Protein AF-B8BVF6-F1 (afdb_monomer_lite)

Sequence (259 aa):
SGVIVEGWLYKKSSNRLSLNAWTRRWFILDKNGVYYLKDFMERVKVCDILLCTVREINSKAKGNSNLRWCFEIISPNSKSYMLQACGPNDFKMWVGGIRSCIGKITPRKFGRNGARGGTQTESISFDEGGDAEGNASGHGGARLALFDNDFVCADCGNVDPDWASLNLGVVLCIECSGVHRSLGVHVSKVRSLRLDTISEFEYKLLLELGNDKVNQIWEAGLHHQKGWTKPKGGATRRVKEEWIKSKYLWKGFVEYLPE

Structure (mmCIF, N/CA/C/O backbone):
data_AF-B8BVF6-F1
#
_entry.id   AF-B8BVF6-F1
#
loop_
_atom_site.group_PDB
_atom_site.id
_atom_site.type_symbol
_atom_site.label_atom_id
_atom_site.label_alt_id
_atom_site.label_comp_id
_atom_site.label_asym_id
_atom_site.label_entity_id
_atom_site.label_seq_id
_atom_site.pdbx_PDB_ins_code
_atom_site.Cartn_x
_atom_site.Cartn_y
_atom_site.Cartn_z
_atom_site.occupancy
_atom_site.B_iso_or_equiv
_atom_site.auth_seq_id
_atom_site.auth_comp_id
_atom_site.auth_asym_id
_atom_site.auth_atom_id
_atom_site.pdbx_PDB_model_num
ATOM 1 N N . SER A 1 1 ? 15.874 -11.628 -5.427 1.00 46.41 1 SER A N 1
ATOM 2 C CA . SER A 1 1 ? 16.413 -10.262 -5.280 1.00 46.41 1 SER A CA 1
ATOM 3 C C . SER A 1 1 ? 17.293 -9.918 -6.466 1.00 46.41 1 SER A C 1
ATOM 5 O O . SER A 1 1 ? 18.028 -10.790 -6.913 1.00 46.41 1 SER A O 1
ATOM 7 N N . GLY A 1 2 ? 17.181 -8.705 -7.013 1.00 70.12 2 GLY A N 1
ATOM 8 C CA . GLY A 1 2 ? 18.066 -8.223 -8.081 1.00 70.12 2 GLY A CA 1
ATOM 9 C C . GLY A 1 2 ? 17.434 -7.139 -8.954 1.00 70.12 2 GLY A C 1
ATOM 10 O O . GLY A 1 2 ? 17.321 -7.335 -10.162 1.00 70.12 2 GLY A O 1
ATOM 11 N N . VAL A 1 3 ? 16.969 -6.043 -8.345 1.00 83.75 3 VAL A N 1
ATOM 12 C CA . VAL A 1 3 ? 16.596 -4.827 -9.089 1.00 83.75 3 VAL A CA 1
ATOM 13 C C . VAL A 1 3 ? 17.882 -4.206 -9.632 1.00 83.75 3 VAL A C 1
ATOM 15 O O . VAL A 1 3 ? 18.862 -4.085 -8.903 1.00 83.75 3 VAL A O 1
ATOM 18 N N . ILE A 1 4 ? 17.893 -3.876 -10.921 1.00 87.44 4 ILE A N 1
ATOM 19 C CA . ILE A 1 4 ? 19.066 -3.344 -11.632 1.00 87.44 4 ILE A CA 1
ATOM 20 C C . ILE A 1 4 ? 18.970 -1.824 -11.721 1.00 87.44 4 ILE A C 1
ATOM 22 O O . ILE A 1 4 ? 19.951 -1.127 -11.487 1.00 87.44 4 ILE A O 1
ATOM 26 N N . VAL A 1 5 ? 17.784 -1.315 -12.058 1.00 90.88 5 VAL A N 1
ATOM 27 C CA . VAL A 1 5 ? 17.464 0.115 -12.049 1.00 90.88 5 VAL A CA 1
ATOM 28 C C . VAL A 1 5 ? 16.028 0.271 -11.576 1.00 90.88 5 VAL A C 1
ATOM 30 O O . VAL A 1 5 ? 15.145 -0.463 -12.016 1.00 90.88 5 VAL A O 1
ATOM 33 N N . GLU A 1 6 ? 15.772 1.251 -10.724 1.00 93.12 6 GLU A N 1
ATOM 34 C CA . GLU A 1 6 ? 14.419 1.695 -10.418 1.00 93.12 6 GLU A CA 1
ATOM 35 C C . GLU A 1 6 ? 14.369 3.209 -10.266 1.00 93.12 6 GLU A C 1
ATOM 37 O O . GLU A 1 6 ? 15.389 3.865 -10.054 1.00 93.12 6 GLU A O 1
ATOM 42 N N . GLY A 1 7 ? 13.183 3.778 -10.446 1.00 90.25 7 GLY A N 1
ATOM 43 C CA . GLY A 1 7 ? 13.008 5.216 -10.350 1.00 90.25 7 GLY A CA 1
ATOM 44 C C . GLY A 1 7 ? 11.822 5.746 -11.133 1.00 90.25 7 GLY A C 1
ATOM 45 O O . GLY A 1 7 ? 11.093 5.027 -11.820 1.00 90.25 7 GLY A O 1
ATOM 46 N N . TRP A 1 8 ? 11.635 7.056 -11.033 1.00 91.94 8 TRP A N 1
ATOM 47 C CA . TRP A 1 8 ? 10.561 7.765 -11.712 1.00 91.94 8 TRP A CA 1
ATOM 48 C C . TRP A 1 8 ? 10.874 8.001 -13.189 1.00 91.94 8 TRP A C 1
ATOM 50 O O . TRP A 1 8 ? 11.896 8.594 -13.521 1.00 91.94 8 TRP A O 1
ATOM 60 N N . LEU A 1 9 ? 9.936 7.635 -14.064 1.00 94.00 9 LEU A N 1
ATOM 61 C CA . LEU A 1 9 ? 9.934 8.030 -15.473 1.00 94.00 9 LEU A CA 1
ATOM 62 C C . LEU A 1 9 ? 8.563 8.575 -15.874 1.00 94.00 9 LEU A C 1
ATOM 64 O O . LEU A 1 9 ? 7.523 8.185 -15.331 1.00 94.00 9 LEU A O 1
ATOM 68 N N . TYR A 1 10 ? 8.550 9.451 -16.871 1.00 92.00 10 TYR A N 1
ATOM 69 C CA . TYR A 1 10 ? 7.326 9.871 -17.540 1.00 92.00 10 TYR A CA 1
ATOM 70 C C . TYR A 1 10 ? 7.071 8.968 -18.736 1.00 92.00 10 TYR A C 1
ATOM 72 O O . TYR A 1 10 ? 7.930 8.784 -19.590 1.00 92.00 10 TYR A O 1
ATOM 80 N N . LYS A 1 11 ? 5.865 8.417 -18.812 1.00 91.50 11 LYS A N 1
ATOM 81 C CA . LYS A 1 11 ? 5.413 7.567 -19.909 1.00 91.50 11 LYS A CA 1
ATOM 82 C C . LYS A 1 11 ? 4.425 8.335 -20.772 1.00 91.50 11 LYS A C 1
ATOM 84 O O . LYS A 1 11 ? 3.407 8.801 -20.258 1.00 91.50 11 LYS A O 1
ATOM 89 N N . LYS A 1 12 ? 4.668 8.394 -22.079 1.00 88.81 12 LYS A N 1
ATOM 90 C CA . LYS A 1 12 ? 3.718 8.972 -23.033 1.00 88.81 12 LYS A CA 1
ATOM 91 C C . LYS A 1 12 ? 2.463 8.098 -23.145 1.00 88.81 12 LYS A C 1
ATOM 93 O O . LYS A 1 12 ? 2.512 6.866 -23.019 1.00 88.81 12 LYS A O 1
ATOM 98 N N . SER A 1 13 ? 1.307 8.720 -23.323 1.00 81.94 13 SER A N 1
ATOM 99 C CA . SER A 1 13 ? 0.060 8.004 -23.572 1.00 81.94 13 SER A CA 1
ATOM 100 C C . SER A 1 13 ? 0.096 7.324 -24.941 1.00 81.94 13 SER A C 1
ATOM 102 O O . SER A 1 13 ? 0.541 7.904 -25.927 1.00 81.94 13 SER A O 1
ATOM 104 N N . SER A 1 14 ? -0.403 6.090 -24.997 1.00 70.56 14 SER A N 1
ATOM 105 C CA . SER A 1 14 ? -0.662 5.373 -26.250 1.00 70.56 14 SER A CA 1
ATOM 106 C C . SER A 1 14 ? -2.128 5.496 -26.690 1.00 70.56 14 SER A C 1
ATOM 108 O O . SER A 1 14 ? -2.518 4.895 -27.686 1.00 70.56 14 SER A O 1
ATOM 110 N N . ASN A 1 15 ? -2.962 6.214 -25.927 1.00 70.31 15 ASN A N 1
ATOM 111 C CA . ASN A 1 15 ? -4.364 6.442 -26.262 1.00 70.31 15 ASN A CA 1
ATOM 112 C C . ASN A 1 15 ? -4.452 7.523 -27.349 1.00 70.31 15 ASN A C 1
ATOM 114 O O . ASN A 1 15 ? -3.897 8.609 -27.180 1.00 70.31 15 ASN A O 1
ATOM 118 N N . ARG A 1 16 ? -5.177 7.234 -28.438 1.00 64.94 16 ARG A N 1
ATOM 119 C CA . ARG A 1 16 ? -5.373 8.157 -29.567 1.00 64.94 16 ARG A CA 1
ATOM 120 C C . ARG A 1 16 ? -5.980 9.498 -29.144 1.00 64.94 16 ARG A C 1
ATOM 122 O O . ARG A 1 16 ? -5.646 10.514 -29.738 1.00 64.94 16 ARG A O 1
ATOM 129 N N . LEU A 1 17 ? -6.799 9.508 -28.092 1.00 64.56 17 LEU A N 1
ATOM 130 C CA . LEU A 1 17 ? -7.448 10.713 -27.563 1.00 64.56 17 LEU A CA 1
ATOM 131 C C . LEU A 1 17 ? -6.531 11.566 -26.670 1.00 64.56 17 LEU A C 1
ATOM 133 O O . LEU A 1 17 ? -6.875 12.694 -26.341 1.00 64.56 17 LEU A O 1
ATOM 137 N N . SER A 1 18 ? -5.365 11.052 -26.261 1.00 69.12 18 SER A N 1
ATOM 138 C CA . SER A 1 18 ? -4.439 11.760 -25.368 1.00 69.12 18 SER A CA 1
ATOM 139 C C . SER A 1 18 ? -2.974 11.581 -25.754 1.00 69.12 18 SER A C 1
ATOM 141 O O . SER A 1 18 ? -2.107 11.573 -24.886 1.00 69.12 18 SER A O 1
ATOM 143 N N . LEU A 1 19 ? -2.670 11.469 -27.052 1.00 65.69 19 LEU A N 1
ATOM 144 C CA . LEU A 1 19 ? -1.333 11.132 -27.569 1.00 65.69 19 LEU A CA 1
ATOM 145 C C . LEU A 1 19 ? -0.200 12.023 -27.043 1.00 65.69 19 LEU A C 1
ATOM 147 O O . LEU A 1 19 ? 0.939 11.574 -27.000 1.00 65.69 19 LEU A O 1
ATOM 151 N N . ASN A 1 20 ? -0.483 13.257 -26.624 1.00 69.12 20 ASN A N 1
ATOM 152 C CA . ASN A 1 20 ? 0.522 14.180 -26.086 1.00 69.12 20 ASN A CA 1
ATOM 153 C C . ASN A 1 20 ? 0.617 14.189 -24.553 1.00 69.12 20 ASN A C 1
ATOM 155 O O . ASN A 1 20 ? 1.490 14.861 -24.009 1.00 69.12 20 ASN A O 1
ATOM 159 N N . ALA A 1 21 ? -0.237 13.439 -23.854 1.00 78.56 21 ALA A N 1
ATOM 160 C CA . ALA A 1 21 ? -0.226 13.364 -22.401 1.00 78.56 21 ALA A CA 1
ATOM 161 C C . ALA A 1 21 ? 0.927 12.486 -21.898 1.00 78.56 21 ALA A C 1
ATOM 163 O O . ALA A 1 21 ? 1.166 11.383 -22.404 1.00 78.56 21 ALA A O 1
ATOM 164 N N . TRP A 1 22 ? 1.606 12.965 -20.859 1.00 85.56 22 TRP A N 1
ATOM 165 C CA . TRP A 1 22 ? 2.665 12.251 -20.156 1.00 85.56 22 TRP A CA 1
ATOM 166 C C . TRP A 1 22 ? 2.217 11.941 -18.734 1.00 85.56 22 TRP A C 1
ATOM 168 O O . TRP A 1 22 ? 1.686 12.798 -18.036 1.00 85.56 22 TRP A O 1
ATOM 178 N N . THR A 1 23 ? 2.449 10.710 -18.291 1.00 87.94 23 THR A N 1
ATOM 179 C CA . THR A 1 23 ? 2.100 10.262 -16.939 1.00 87.94 23 THR A CA 1
ATOM 180 C C . THR A 1 23 ? 3.345 9.790 -16.212 1.00 87.94 23 THR A C 1
ATOM 182 O O . THR A 1 23 ? 4.033 8.896 -16.709 1.00 87.94 23 THR A O 1
ATOM 185 N N . ARG A 1 24 ? 3.617 10.346 -15.029 1.00 90.94 24 ARG A N 1
ATOM 186 C CA . ARG A 1 24 ? 4.716 9.901 -14.166 1.00 90.94 24 ARG A CA 1
ATOM 187 C C . ARG A 1 24 ? 4.373 8.549 -13.536 1.00 90.94 24 ARG A C 1
ATOM 189 O O . ARG A 1 24 ? 3.256 8.369 -13.044 1.00 90.94 24 ARG A O 1
ATOM 196 N N . ARG A 1 25 ? 5.299 7.592 -13.585 1.00 91.94 25 ARG A N 1
ATOM 197 C CA . ARG A 1 25 ? 5.162 6.243 -13.009 1.00 91.94 25 ARG A CA 1
ATOM 198 C C . ARG A 1 25 ? 6.508 5.772 -12.451 1.00 91.94 25 ARG A C 1
ATOM 200 O O . ARG A 1 25 ? 7.553 6.190 -12.947 1.00 91.94 25 ARG A O 1
ATOM 207 N N . TRP A 1 26 ? 6.476 4.927 -11.421 1.00 91.44 26 TRP A N 1
ATOM 208 C CA . TRP A 1 26 ? 7.679 4.267 -10.908 1.00 91.44 26 TRP A CA 1
ATOM 209 C C . TRP A 1 26 ? 7.977 3.056 -11.783 1.00 91.44 26 TRP A C 1
ATOM 211 O O . TRP A 1 26 ? 7.109 2.194 -11.950 1.00 91.44 26 TRP A O 1
ATOM 221 N N . PHE A 1 27 ? 9.166 3.019 -12.369 1.00 95.19 27 PHE A N 1
ATOM 222 C CA . PHE A 1 27 ? 9.629 1.925 -13.207 1.00 95.19 27 PHE A CA 1
ATOM 223 C C . PHE A 1 27 ? 10.661 1.088 -12.466 1.00 95.19 27 PHE A C 1
ATOM 225 O O . PHE A 1 27 ? 11.414 1.595 -11.638 1.00 95.19 27 PHE A O 1
ATOM 232 N N . ILE A 1 28 ? 10.700 -0.196 -12.809 1.00 94.44 28 ILE A N 1
ATOM 233 C CA . ILE A 1 28 ? 11.626 -1.182 -12.259 1.00 94.44 28 ILE A CA 1
ATOM 234 C C . ILE A 1 28 ? 12.169 -2.006 -13.428 1.00 94.44 28 ILE A C 1
ATOM 236 O O . ILE A 1 28 ? 11.396 -2.574 -14.204 1.00 94.44 28 ILE A O 1
ATOM 240 N N . LEU A 1 29 ? 13.490 -2.078 -13.539 1.00 92.94 29 LEU A N 1
ATOM 241 C CA . LEU A 1 29 ? 14.231 -3.008 -14.380 1.00 92.94 29 LEU A CA 1
ATOM 242 C C . LEU A 1 29 ? 14.844 -4.084 -13.485 1.00 92.94 29 LEU A C 1
ATOM 244 O O . LEU A 1 29 ? 15.596 -3.781 -12.559 1.00 92.94 29 LEU A O 1
ATOM 248 N N . ASP A 1 30 ? 14.571 -5.342 -13.803 1.00 89.44 30 ASP A N 1
ATOM 249 C CA . ASP A 1 30 ? 15.255 -6.494 -13.223 1.00 89.44 30 ASP A CA 1
ATOM 250 C C . ASP A 1 30 ? 15.739 -7.450 -14.324 1.00 89.44 30 ASP A C 1
ATOM 252 O O . ASP A 1 30 ? 15.608 -7.181 -15.520 1.00 89.44 30 ASP A O 1
ATOM 256 N N . LYS A 1 31 ? 16.304 -8.590 -13.917 1.00 83.38 31 LYS A N 1
ATOM 257 C CA . LYS A 1 31 ? 16.799 -9.628 -14.835 1.00 83.38 31 LYS A CA 1
ATOM 258 C C . LYS A 1 31 ? 15.724 -10.278 -15.720 1.00 83.38 31 LYS A C 1
ATOM 260 O O . LYS A 1 31 ? 16.079 -10.993 -16.648 1.00 83.38 31 LYS A O 1
ATOM 265 N N . ASN A 1 32 ? 14.440 -10.081 -15.420 1.00 86.00 32 ASN A N 1
ATOM 266 C CA . ASN A 1 32 ? 13.327 -10.679 -16.153 1.00 86.00 32 ASN A CA 1
ATOM 267 C C . ASN A 1 32 ? 12.692 -9.671 -17.124 1.00 86.00 32 ASN A C 1
ATOM 269 O O . ASN A 1 32 ? 12.208 -10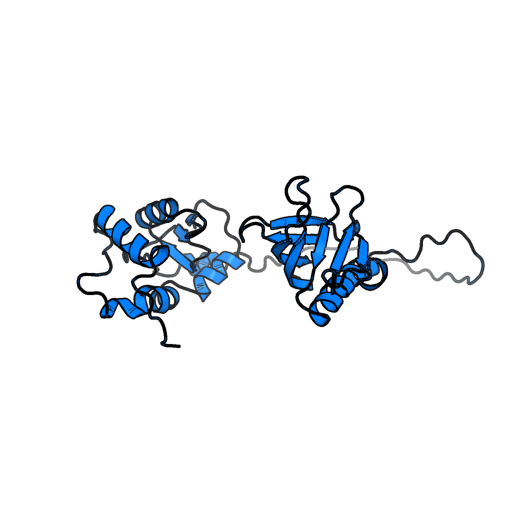.053 -18.187 1.00 86.00 32 ASN A O 1
ATOM 273 N N . GLY A 1 33 ? 12.667 -8.379 -16.791 1.00 90.75 33 GLY A N 1
ATOM 274 C CA . GLY A 1 33 ? 11.968 -7.402 -17.619 1.00 90.75 33 GLY A CA 1
ATOM 275 C C . GLY A 1 33 ? 11.983 -5.971 -17.111 1.00 90.75 33 GLY A C 1
ATOM 276 O O . GLY A 1 33 ? 12.533 -5.647 -16.058 1.00 90.75 33 GLY A O 1
ATOM 277 N N . VAL A 1 34 ? 11.304 -5.119 -17.877 1.00 93.00 34 VAL A N 1
ATOM 278 C CA . VAL A 1 34 ? 10.961 -3.754 -17.473 1.00 93.00 34 VAL A CA 1
ATOM 279 C C . VAL A 1 34 ? 9.492 -3.721 -17.081 1.00 93.00 34 VAL A C 1
ATOM 281 O O . VAL A 1 34 ? 8.638 -4.321 -17.737 1.00 93.00 34 VAL A O 1
ATOM 284 N N . TYR A 1 35 ? 9.192 -3.003 -16.008 1.00 93.88 35 TYR A N 1
ATOM 285 C CA . TYR A 1 35 ? 7.857 -2.906 -15.442 1.00 93.88 35 TYR A CA 1
ATOM 286 C C . TYR A 1 35 ? 7.596 -1.481 -14.968 1.00 93.88 35 TYR A C 1
ATOM 288 O O . TYR A 1 35 ? 8.536 -0.775 -14.608 1.00 93.88 35 TYR A O 1
ATOM 296 N N . TYR A 1 36 ? 6.329 -1.077 -14.914 1.00 93.25 36 TYR A N 1
ATOM 297 C CA . TYR A 1 36 ? 5.923 0.122 -14.184 1.00 93.25 36 TYR A CA 1
ATOM 298 C C . TYR A 1 36 ? 4.779 -0.173 -13.225 1.00 93.25 36 TYR A C 1
ATOM 300 O O . TYR A 1 36 ? 3.991 -1.093 -13.434 1.00 93.25 36 TYR A O 1
ATOM 308 N N . LEU A 1 37 ? 4.670 0.643 -12.185 1.00 86.44 37 LEU A N 1
ATOM 309 C CA . LEU A 1 37 ? 3.587 0.559 -11.217 1.00 86.44 37 LEU A CA 1
ATOM 310 C C . LEU A 1 37 ? 2.456 1.493 -11.639 1.00 86.44 37 LEU A C 1
ATOM 312 O O . LEU A 1 37 ? 2.618 2.707 -11.546 1.00 86.44 37 LEU A O 1
ATOM 316 N N . LYS A 1 38 ? 1.329 0.962 -12.136 1.00 76.06 38 LYS A N 1
ATOM 317 C CA . LYS A 1 38 ? 0.224 1.795 -12.656 1.00 76.06 38 LYS A CA 1
ATOM 318 C C . LYS A 1 38 ? -0.412 2.651 -11.561 1.00 76.06 38 LYS A C 1
ATOM 320 O O . LYS A 1 38 ? -0.667 3.818 -11.846 1.00 76.06 38 LYS A O 1
ATOM 325 N N . ASP A 1 39 ? -0.519 2.084 -10.357 1.00 66.81 39 ASP A N 1
ATOM 326 C CA . ASP A 1 39 ? -1.076 2.678 -9.132 1.00 66.81 39 ASP A CA 1
ATOM 327 C C . ASP A 1 39 ? -0.391 2.085 -7.870 1.00 66.81 39 ASP A C 1
ATOM 329 O O . ASP A 1 39 ? -1.049 1.706 -6.908 1.00 66.81 39 ASP A O 1
ATOM 333 N N . PHE A 1 40 ? 0.939 1.884 -7.901 1.00 57.00 40 PHE A N 1
ATOM 334 C CA . PHE A 1 40 ? 1.756 1.248 -6.829 1.00 57.00 40 PHE A CA 1
ATOM 335 C C . PHE A 1 40 ? 1.363 -0.185 -6.405 1.00 57.00 40 PHE A C 1
ATOM 337 O O . PHE A 1 40 ? 1.954 -0.757 -5.487 1.00 57.00 40 PHE A O 1
ATOM 344 N N . MET A 1 41 ? 0.370 -0.784 -7.063 1.00 50.22 41 MET A N 1
ATOM 345 C CA . MET A 1 41 ? -0.133 -2.133 -6.768 1.00 50.22 41 MET A CA 1
ATOM 346 C C . MET A 1 41 ? -0.066 -3.061 -7.969 1.00 50.22 41 MET A C 1
ATOM 348 O O . MET A 1 41 ? 0.243 -4.238 -7.825 1.00 50.22 41 MET A O 1
ATOM 352 N N . GLU A 1 42 ? -0.328 -2.523 -9.157 1.00 74.94 42 GLU A N 1
ATOM 353 C CA . GLU A 1 42 ? -0.262 -3.280 -10.396 1.00 74.94 42 GLU A CA 1
ATOM 354 C C . GLU A 1 42 ? 1.111 -3.080 -11.033 1.00 74.94 42 GLU A C 1
ATOM 356 O O . GLU A 1 42 ? 1.417 -2.008 -11.570 1.00 74.94 42 GLU A O 1
ATOM 361 N N . ARG A 1 43 ? 1.943 -4.124 -10.956 1.00 84.62 43 ARG A N 1
ATOM 362 C CA . ARG A 1 43 ? 3.189 -4.206 -11.715 1.00 84.62 43 ARG A CA 1
ATOM 363 C C . ARG A 1 43 ? 2.846 -4.574 -13.154 1.00 84.62 43 ARG A C 1
ATOM 365 O O . ARG A 1 43 ? 2.700 -5.743 -13.495 1.00 84.62 43 ARG A O 1
ATOM 372 N N . VAL A 1 44 ? 2.731 -3.563 -14.005 1.00 89.50 44 VAL A N 1
ATOM 373 C CA . VAL A 1 44 ? 2.471 -3.755 -15.429 1.00 89.50 44 VAL A CA 1
ATOM 374 C C . VAL A 1 44 ? 3.786 -4.067 -16.123 1.00 89.50 44 VAL A C 1
ATOM 376 O O . VAL A 1 44 ? 4.712 -3.250 -16.122 1.00 89.50 44 VAL A O 1
ATOM 379 N N . LYS A 1 45 ? 3.870 -5.251 -16.731 1.00 90.12 45 LYS A N 1
ATOM 380 C CA . LYS A 1 45 ? 5.015 -5.638 -17.553 1.00 90.12 45 LYS A CA 1
ATOM 381 C C . LYS A 1 45 ? 5.042 -4.795 -18.826 1.00 90.12 45 LYS A C 1
ATOM 383 O O . LYS A 1 45 ? 4.078 -4.753 -19.588 1.00 90.12 45 LYS A O 1
ATOM 388 N N . VAL A 1 46 ? 6.155 -4.104 -19.031 1.00 90.31 46 VAL A N 1
ATOM 389 C CA . VAL A 1 46 ? 6.441 -3.339 -20.248 1.00 90.31 46 VAL A CA 1
ATOM 390 C C . VAL A 1 46 ? 6.966 -4.291 -21.310 1.00 90.31 46 VAL A C 1
ATOM 392 O O . VAL A 1 46 ? 6.452 -4.308 -22.425 1.00 90.31 46 VAL A O 1
ATOM 395 N N . CYS A 1 47 ? 7.969 -5.094 -20.948 1.00 89.75 47 CYS A N 1
ATOM 396 C CA . CYS A 1 47 ? 8.591 -6.068 -21.834 1.00 89.75 47 CYS A CA 1
ATOM 397 C C . CYS A 1 47 ? 9.424 -7.095 -21.058 1.00 89.75 47 CYS A C 1
ATOM 399 O O . CYS A 1 47 ? 9.881 -6.834 -19.942 1.00 89.75 47 CYS A O 1
ATOM 401 N N . ASP A 1 48 ? 9.664 -8.243 -21.689 1.00 87.75 48 ASP A N 1
ATOM 402 C CA . ASP A 1 48 ? 10.750 -9.152 -21.325 1.00 87.75 48 ASP A CA 1
ATOM 403 C C . ASP A 1 48 ? 12.096 -8.538 -21.695 1.00 87.75 48 ASP A C 1
ATOM 405 O O . ASP A 1 48 ? 12.269 -8.042 -22.812 1.00 87.75 48 ASP A O 1
ATOM 409 N N . ILE A 1 49 ? 13.060 -8.581 -20.773 1.00 87.19 49 ILE A N 1
ATOM 410 C CA . ILE A 1 49 ? 14.352 -7.913 -20.981 1.00 87.19 49 ILE A CA 1
ATOM 411 C C . ILE A 1 49 ? 15.128 -8.527 -22.153 1.00 87.19 49 ILE A C 1
ATOM 413 O O . ILE A 1 49 ? 15.824 -7.815 -22.867 1.00 87.19 49 ILE A O 1
ATOM 417 N N . LEU A 1 50 ? 14.934 -9.828 -22.394 1.00 80.94 50 LEU A N 1
ATOM 418 C CA . LEU A 1 50 ? 15.588 -10.601 -23.456 1.00 80.94 50 LEU A CA 1
ATOM 419 C C . LEU A 1 50 ? 15.073 -10.285 -24.858 1.00 80.94 50 LEU A C 1
ATOM 421 O O . LEU A 1 50 ? 15.763 -10.534 -25.841 1.00 80.94 50 LEU A O 1
ATOM 425 N N . LEU A 1 51 ? 13.842 -9.786 -24.949 1.00 79.62 51 LEU A N 1
ATOM 426 C CA . LEU A 1 51 ? 13.152 -9.573 -26.218 1.00 79.62 51 LEU A CA 1
ATOM 427 C C . LEU A 1 51 ? 13.072 -8.091 -26.577 1.00 79.62 51 LEU A C 1
ATOM 429 O O . LEU A 1 51 ? 12.701 -7.752 -27.695 1.00 79.62 51 LEU A O 1
ATOM 433 N N . CYS A 1 52 ? 13.395 -7.198 -25.642 1.00 83.62 52 CYS A N 1
ATOM 434 C CA . CYS A 1 52 ? 13.274 -5.768 -25.861 1.00 83.62 52 CYS A CA 1
ATOM 435 C C . CYS A 1 52 ? 14.543 -5.143 -26.450 1.00 83.62 52 CYS A C 1
ATOM 437 O O . CYS A 1 52 ? 15.655 -5.635 -26.283 1.00 83.62 52 CYS A O 1
ATOM 439 N N . THR A 1 53 ? 14.371 -4.004 -27.110 1.00 87.75 53 THR A N 1
ATOM 440 C CA . THR A 1 53 ? 15.446 -3.095 -27.510 1.00 87.75 53 THR A CA 1
ATOM 441 C C . THR A 1 53 ? 15.139 -1.694 -26.995 1.00 87.75 53 THR A C 1
ATOM 443 O O . THR A 1 53 ? 13.979 -1.341 -26.768 1.00 87.75 53 THR A O 1
ATOM 446 N N . VAL A 1 54 ? 16.182 -0.884 -26.798 1.00 92.44 54 VAL A N 1
ATOM 447 C CA . VAL A 1 54 ? 16.044 0.511 -26.367 1.00 92.44 54 VAL A CA 1
ATOM 448 C C . VAL A 1 54 ? 16.645 1.461 -27.397 1.00 92.44 54 VAL A C 1
ATOM 450 O O . VAL A 1 54 ? 17.821 1.362 -27.760 1.00 92.44 54 VAL A O 1
ATOM 453 N N . ARG A 1 55 ? 15.822 2.399 -27.866 1.00 91.06 55 ARG A N 1
ATOM 454 C CA . ARG A 1 55 ? 16.178 3.417 -28.855 1.00 91.06 55 ARG A CA 1
ATOM 455 C C . ARG A 1 55 ? 16.180 4.795 -28.211 1.00 91.06 55 ARG A C 1
ATOM 457 O O . ARG A 1 55 ? 15.178 5.226 -27.653 1.00 91.06 55 ARG A O 1
ATOM 464 N N . GLU A 1 56 ? 17.289 5.510 -28.323 1.00 91.88 56 GLU A N 1
ATOM 465 C CA . GLU A 1 56 ? 17.369 6.900 -27.873 1.00 91.88 56 GLU A CA 1
ATOM 466 C C . GLU A 1 56 ? 16.652 7.825 -28.859 1.00 91.88 56 GLU A C 1
ATOM 468 O O . GLU A 1 56 ? 16.743 7.644 -30.076 1.00 91.88 56 GLU A O 1
ATOM 473 N N . ILE A 1 57 ? 15.942 8.829 -28.344 1.00 86.44 57 ILE A N 1
ATOM 474 C CA . ILE A 1 57 ? 15.287 9.840 -29.169 1.00 86.44 57 ILE A CA 1
ATOM 475 C C . ILE A 1 57 ? 16.158 11.093 -29.177 1.00 86.44 57 ILE A C 1
ATOM 477 O O . ILE A 1 57 ? 16.282 11.794 -28.174 1.00 86.44 57 ILE A O 1
ATOM 481 N N . ASN A 1 58 ? 16.745 11.400 -30.333 1.00 74.62 58 ASN A N 1
ATOM 482 C CA . ASN A 1 58 ? 17.512 12.626 -30.505 1.00 74.62 58 ASN A CA 1
ATOM 483 C C . ASN A 1 58 ? 16.560 13.830 -30.611 1.00 74.62 58 ASN A C 1
ATOM 485 O O . ASN A 1 58 ? 15.852 13.993 -31.608 1.00 74.62 58 ASN A O 1
ATOM 489 N N . SER A 1 59 ? 16.557 14.686 -29.586 1.00 65.00 59 SER A N 1
ATOM 490 C CA . SER A 1 59 ? 15.734 15.901 -29.525 1.00 65.00 59 SER A CA 1
ATOM 491 C C . SER A 1 59 ? 16.041 16.896 -30.652 1.00 65.00 59 SER A C 1
ATOM 493 O O . SER A 1 59 ? 15.139 17.610 -31.091 1.00 65.00 59 SER A O 1
ATOM 495 N N . LYS A 1 60 ? 17.273 16.898 -31.188 1.00 58.19 60 LYS A N 1
ATOM 496 C CA . LYS A 1 60 ? 17.679 17.755 -32.316 1.00 58.19 60 LYS A CA 1
ATOM 497 C C . LYS A 1 60 ? 17.096 17.287 -33.653 1.00 58.19 60 LYS A C 1
ATOM 499 O O . LYS A 1 60 ? 16.769 18.117 -34.488 1.00 58.19 60 LYS A O 1
ATOM 504 N N . ALA A 1 61 ? 16.896 15.981 -33.836 1.00 55.44 61 ALA A N 1
ATOM 505 C CA . ALA A 1 61 ? 16.390 15.408 -35.089 1.00 55.44 61 ALA A CA 1
ATOM 506 C C . ALA A 1 61 ? 14.883 15.647 -35.322 1.00 55.44 61 ALA A C 1
ATOM 508 O O . ALA A 1 61 ? 14.394 15.436 -36.427 1.00 55.44 61 ALA A O 1
ATOM 509 N N . LYS A 1 62 ? 14.137 16.068 -34.289 1.00 56.09 62 LYS A N 1
ATOM 510 C CA . LYS A 1 62 ? 12.684 16.329 -34.354 1.00 56.09 62 LYS A CA 1
ATOM 511 C C . LYS A 1 62 ? 12.295 17.793 -34.111 1.00 56.09 62 LYS A C 1
ATOM 513 O O . LYS A 1 62 ? 11.109 18.071 -33.972 1.00 56.09 62 LYS A O 1
ATOM 518 N N . GLY A 1 63 ? 13.266 18.705 -34.000 1.00 56.38 63 GLY A N 1
ATOM 519 C CA . GLY A 1 63 ? 13.013 20.136 -33.776 1.00 56.38 63 GLY A CA 1
ATOM 520 C C . GLY A 1 63 ? 12.226 20.466 -32.498 1.00 56.38 63 GLY A C 1
ATOM 521 O O . GLY A 1 63 ? 11.644 21.540 -32.408 1.00 56.38 63 GLY A O 1
ATOM 522 N N . ASN A 1 64 ? 12.165 19.554 -31.516 1.00 61.66 64 ASN A N 1
ATOM 523 C CA . ASN A 1 64 ? 11.291 19.682 -30.348 1.00 61.66 64 ASN A CA 1
ATOM 524 C C . ASN A 1 64 ? 12.087 19.554 -29.038 1.00 61.66 64 ASN A C 1
ATOM 526 O O . ASN A 1 64 ? 12.469 18.456 -28.619 1.00 61.66 64 ASN A O 1
ATOM 530 N N . SER A 1 65 ? 12.303 20.691 -28.371 1.00 60.66 65 SER A N 1
ATOM 531 C CA . SER A 1 65 ? 13.029 20.811 -27.096 1.00 60.66 65 SER A CA 1
ATOM 532 C C . SER A 1 65 ? 12.348 20.096 -25.921 1.00 60.66 65 SER A C 1
ATOM 534 O O . SER A 1 65 ? 13.006 19.817 -24.915 1.00 60.66 65 SER A O 1
ATOM 536 N N . ASN A 1 66 ? 11.069 19.727 -26.054 1.00 67.88 66 ASN A N 1
ATOM 537 C CA . ASN A 1 66 ? 10.319 18.993 -25.032 1.00 67.88 66 ASN A CA 1
ATOM 538 C C . ASN A 1 66 ? 10.634 17.486 -25.014 1.00 67.88 66 ASN A C 1
ATOM 540 O O . ASN A 1 66 ? 10.208 16.785 -24.102 1.00 67.88 66 ASN A O 1
ATOM 544 N N . LEU A 1 67 ? 11.413 16.978 -25.979 1.00 72.62 67 LEU A N 1
ATOM 545 C CA . LEU A 1 67 ? 11.830 15.569 -26.057 1.00 72.62 67 LEU A CA 1
ATOM 546 C C . LEU A 1 67 ? 13.219 15.303 -25.450 1.00 72.62 67 LEU A C 1
ATOM 548 O O . LEU A 1 67 ? 13.905 14.358 -25.844 1.00 72.62 67 LEU A O 1
ATOM 552 N N . ARG A 1 68 ? 13.671 16.147 -24.516 1.00 82.00 68 ARG A N 1
ATOM 553 C CA . ARG A 1 68 ? 14.936 15.921 -23.803 1.00 82.00 68 ARG A CA 1
ATOM 554 C C . ARG A 1 68 ? 14.862 14.635 -22.985 1.00 82.00 68 ARG A C 1
ATOM 556 O O . ARG A 1 68 ? 13.859 14.389 -22.323 1.00 82.00 68 ARG A O 1
ATOM 563 N N . TRP A 1 69 ? 15.939 13.848 -23.042 1.00 89.06 69 TRP A N 1
ATOM 564 C CA . TRP A 1 69 ? 16.096 12.602 -22.280 1.00 89.06 69 TRP A CA 1
ATOM 565 C C . TRP A 1 69 ? 14.981 11.579 -22.533 1.00 89.06 69 TRP A C 1
ATOM 567 O O . TRP A 1 69 ? 14.604 10.813 -21.643 1.00 89.06 69 TRP A O 1
ATOM 577 N N . CYS A 1 70 ? 14.449 11.574 -23.757 1.00 91.06 70 CYS A N 1
ATOM 578 C CA . CYS A 1 70 ? 13.446 10.616 -24.191 1.00 91.06 70 CYS A CA 1
ATOM 579 C C . CYS A 1 70 ? 14.092 9.389 -24.835 1.00 91.06 70 CYS A C 1
ATOM 581 O O . CYS A 1 70 ? 15.026 9.489 -25.633 1.00 91.06 70 CYS A O 1
ATOM 583 N N . PHE A 1 71 ? 13.546 8.220 -24.541 1.00 93.62 71 PHE A N 1
ATOM 584 C CA . PHE A 1 71 ? 13.913 6.958 -25.167 1.00 93.62 71 PHE A CA 1
ATOM 585 C C . PHE A 1 71 ? 12.664 6.110 -25.383 1.00 93.62 71 PHE A C 1
ATOM 587 O O . PHE A 1 71 ? 11.603 6.362 -24.813 1.00 93.62 71 PHE A O 1
ATOM 594 N N . GLU A 1 72 ? 12.776 5.114 -26.246 1.00 93.00 72 GLU A N 1
ATOM 595 C CA . GLU A 1 72 ? 11.698 4.194 -26.552 1.00 93.00 72 GLU A CA 1
ATOM 596 C C . GLU A 1 72 ? 12.132 2.760 -26.290 1.00 93.00 72 GLU A C 1
ATOM 598 O O . GLU A 1 72 ? 13.203 2.337 -26.727 1.00 93.00 72 GLU A O 1
ATOM 603 N N . ILE A 1 73 ? 11.277 2.020 -25.589 1.00 93.38 73 ILE A N 1
ATOM 604 C CA . ILE A 1 73 ? 11.408 0.577 -25.409 1.00 93.38 73 ILE A CA 1
ATOM 605 C C . ILE A 1 73 ? 10.535 -0.103 -26.461 1.00 93.38 73 ILE A C 1
ATOM 607 O O . ILE A 1 73 ? 9.330 0.155 -26.534 1.00 93.38 73 ILE A O 1
ATOM 611 N N . ILE A 1 74 ? 11.147 -0.964 -27.270 1.00 89.31 74 ILE A N 1
ATOM 612 C CA . ILE A 1 74 ? 10.506 -1.685 -28.371 1.00 89.31 74 ILE A CA 1
ATOM 613 C C . ILE A 1 74 ? 10.594 -3.180 -28.071 1.00 89.31 74 ILE A C 1
ATOM 615 O O . ILE A 1 74 ? 11.673 -3.684 -27.774 1.00 89.31 74 ILE A O 1
ATOM 619 N N . SER A 1 75 ? 9.471 -3.887 -28.162 1.00 85.88 75 SER A N 1
ATOM 620 C CA . SER A 1 75 ? 9.381 -5.340 -27.989 1.00 85.88 75 SER A CA 1
ATOM 621 C C . SER A 1 75 ? 8.663 -5.938 -29.209 1.00 85.88 75 SER A C 1
ATOM 623 O O . SER A 1 75 ? 7.645 -5.373 -29.608 1.00 85.88 75 SER A O 1
ATOM 625 N N . PRO A 1 76 ? 9.138 -7.049 -29.805 1.00 76.12 76 PRO A N 1
ATOM 626 C CA . PRO A 1 76 ? 8.558 -7.647 -31.012 1.00 76.12 76 PRO A CA 1
ATOM 627 C C . PRO A 1 76 ? 7.060 -7.952 -30.905 1.00 76.12 76 PRO A C 1
ATOM 629 O O . PRO A 1 76 ? 6.327 -7.782 -31.872 1.00 76.12 76 PRO A O 1
ATOM 632 N N . ASN A 1 77 ? 6.603 -8.348 -29.713 1.00 72.06 77 ASN A N 1
ATOM 633 C CA . ASN A 1 77 ? 5.237 -8.821 -29.473 1.00 72.06 77 ASN A CA 1
ATOM 634 C C . ASN A 1 77 ? 4.454 -7.905 -28.521 1.00 72.06 77 ASN A C 1
ATOM 636 O O . ASN A 1 77 ? 3.500 -8.334 -27.873 1.00 72.06 77 ASN A O 1
ATOM 640 N N . SER A 1 78 ? 4.884 -6.656 -28.327 1.00 73.25 78 SER A N 1
ATOM 641 C CA . SER A 1 78 ? 4.223 -5.743 -27.388 1.00 73.25 78 SER A CA 1
ATOM 642 C C . SER A 1 78 ? 4.273 -4.306 -27.882 1.00 73.25 78 SER A C 1
ATOM 644 O O . SER A 1 78 ? 5.147 -3.924 -28.654 1.00 73.25 78 SER A O 1
ATOM 646 N N . LYS A 1 79 ? 3.327 -3.482 -27.419 1.00 83.69 79 LYS A N 1
ATOM 647 C CA . LYS A 1 79 ? 3.316 -2.054 -27.755 1.00 83.69 79 LYS A CA 1
ATOM 648 C C . LYS A 1 79 ? 4.634 -1.390 -27.341 1.00 83.69 79 LYS A C 1
ATOM 650 O O . LYS A 1 79 ? 5.176 -1.710 -26.281 1.00 83.69 79 LYS A O 1
ATOM 655 N N . SER A 1 80 ? 5.113 -0.441 -28.143 1.00 87.00 80 SER A N 1
ATOM 656 C CA . SER A 1 80 ? 6.275 0.358 -27.763 1.00 87.00 80 SER A CA 1
ATOM 657 C C . SER A 1 80 ? 5.913 1.371 -26.676 1.00 87.00 80 SER A C 1
ATOM 659 O O . SER A 1 80 ? 4.769 1.825 -26.556 1.00 87.00 80 SER A O 1
ATOM 661 N N . TYR A 1 81 ? 6.899 1.716 -25.853 1.00 91.38 81 TYR A N 1
ATOM 662 C CA . TYR A 1 81 ? 6.743 2.685 -24.777 1.00 91.38 81 TYR A CA 1
ATOM 663 C C . TYR A 1 81 ? 7.732 3.825 -24.959 1.00 91.38 81 TYR A C 1
ATOM 665 O O . TYR A 1 81 ? 8.937 3.631 -24.824 1.00 91.38 81 TYR A O 1
ATOM 673 N N . MET A 1 82 ? 7.209 5.025 -25.214 1.00 91.88 82 MET A N 1
ATOM 674 C CA . MET A 1 82 ? 7.992 6.257 -25.202 1.00 91.88 82 MET A CA 1
ATOM 675 C C . MET A 1 82 ? 8.070 6.800 -23.774 1.00 91.88 82 MET A C 1
ATOM 677 O O . MET A 1 82 ? 7.042 7.111 -23.162 1.00 91.88 82 MET A O 1
ATOM 681 N N . LEU A 1 83 ? 9.292 6.888 -23.260 1.00 94.50 83 LEU A N 1
ATOM 682 C CA . LEU A 1 83 ? 9.613 7.265 -21.892 1.00 94.50 83 LEU A CA 1
ATOM 683 C C . LEU A 1 83 ? 10.516 8.497 -21.872 1.00 94.50 83 LEU A C 1
ATOM 685 O O . LEU A 1 83 ? 11.284 8.726 -22.804 1.00 94.50 83 LEU A O 1
ATOM 689 N N . GLN A 1 84 ? 10.428 9.270 -20.796 1.00 93.19 84 GLN A N 1
ATOM 690 C CA . GLN A 1 84 ? 11.264 10.432 -20.531 1.00 93.19 84 GLN A CA 1
ATOM 691 C C . GLN A 1 84 ? 11.808 10.363 -19.104 1.00 93.19 84 GLN A C 1
ATOM 693 O O . GLN A 1 84 ? 11.051 10.167 -18.149 1.00 93.19 84 GLN A O 1
ATOM 698 N N . ALA A 1 85 ? 13.123 10.521 -18.976 1.00 92.69 85 ALA A N 1
ATOM 699 C CA . ALA A 1 85 ? 13.809 10.598 -17.693 1.00 92.69 85 ALA A CA 1
ATOM 700 C C . ALA A 1 85 ? 13.825 12.034 -17.141 1.00 92.69 85 ALA A C 1
ATOM 702 O O . ALA A 1 85 ? 13.745 12.996 -17.905 1.00 92.69 85 ALA A O 1
ATOM 703 N N . CYS A 1 86 ? 13.956 12.179 -15.818 1.00 86.12 86 CYS A N 1
ATOM 704 C CA . CYS A 1 86 ? 13.996 13.485 -15.148 1.00 86.12 86 CYS A CA 1
ATOM 705 C C . CYS A 1 86 ? 15.277 14.281 -15.455 1.00 86.12 86 CYS A C 1
ATOM 707 O O . CYS A 1 86 ? 15.286 15.503 -15.321 1.00 86.12 86 CYS A O 1
ATOM 709 N N . GLY A 1 87 ? 16.346 13.607 -15.890 1.00 86.06 87 GLY A N 1
ATOM 710 C CA . GLY A 1 87 ? 17.606 14.248 -16.244 1.00 86.06 87 GLY A CA 1
ATOM 711 C C . GLY A 1 87 ? 18.575 13.336 -17.006 1.00 86.06 87 GLY A C 1
ATOM 712 O O . GLY A 1 87 ? 18.274 12.171 -17.280 1.00 86.06 87 GLY A O 1
ATOM 713 N N . PRO A 1 88 ? 19.769 13.852 -17.354 1.00 87.69 88 PRO A N 1
ATOM 714 C CA . PRO A 1 88 ? 20.755 13.137 -18.166 1.00 87.69 88 PRO A CA 1
ATOM 715 C C . PRO A 1 88 ? 21.358 11.914 -17.465 1.00 87.69 88 PRO A C 1
ATOM 717 O O . PRO A 1 88 ? 21.701 10.944 -18.139 1.00 87.69 88 PRO A O 1
ATOM 720 N N . ASN A 1 89 ? 21.482 11.943 -16.136 1.00 86.62 89 ASN A N 1
ATOM 721 C CA . ASN A 1 89 ? 22.023 10.822 -15.366 1.00 86.62 89 ASN A CA 1
ATOM 722 C C . ASN A 1 89 ? 21.025 9.662 -15.324 1.00 86.62 89 ASN A C 1
ATOM 724 O O . ASN A 1 89 ? 21.382 8.548 -15.699 1.00 86.62 89 ASN A O 1
ATOM 728 N N . ASP A 1 90 ? 19.760 9.948 -15.000 1.00 87.50 90 ASP A N 1
ATOM 729 C CA . ASP A 1 90 ? 18.675 8.963 -15.044 1.00 87.50 90 ASP A CA 1
ATOM 730 C C . ASP A 1 90 ? 18.532 8.358 -16.441 1.00 87.50 90 ASP A C 1
ATOM 732 O O . ASP A 1 90 ? 18.421 7.146 -16.597 1.00 87.50 90 ASP A O 1
ATOM 736 N N . PHE A 1 91 ? 18.601 9.192 -17.480 1.00 91.62 91 PHE A N 1
ATOM 737 C CA . PHE A 1 91 ? 18.570 8.739 -18.866 1.00 91.62 91 PHE A CA 1
ATOM 738 C C . PHE A 1 91 ? 19.673 7.725 -19.175 1.00 91.62 91 PHE A C 1
ATOM 740 O O . PHE A 1 91 ? 19.393 6.634 -19.675 1.00 91.62 91 PHE A O 1
ATOM 747 N N . LYS A 1 92 ? 20.927 8.073 -18.858 1.00 90.69 92 LYS A N 1
ATOM 748 C CA . LYS A 1 92 ? 22.081 7.192 -19.070 1.00 90.69 92 LYS A CA 1
ATOM 749 C C . LYS A 1 92 ? 21.947 5.901 -18.269 1.00 90.69 92 LYS A C 1
ATOM 751 O O . LYS A 1 92 ? 22.226 4.834 -18.810 1.00 90.69 92 LYS A O 1
ATOM 756 N N . MET A 1 93 ? 21.488 5.990 -17.021 1.00 91.94 93 MET A N 1
ATOM 757 C CA . MET A 1 93 ? 21.272 4.840 -16.147 1.00 91.94 93 MET A CA 1
ATOM 758 C C . MET A 1 93 ? 20.229 3.879 -16.729 1.00 91.94 93 MET A C 1
ATOM 760 O O . MET A 1 93 ? 20.502 2.689 -16.858 1.00 91.94 93 MET A O 1
ATOM 764 N N . TRP A 1 94 ? 19.067 4.380 -17.155 1.00 94.56 94 TRP A N 1
ATOM 765 C CA . TRP A 1 94 ? 18.000 3.555 -17.726 1.00 94.56 94 TRP A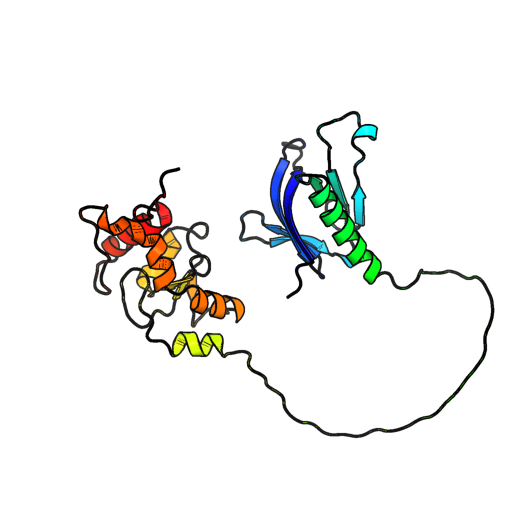 CA 1
ATOM 766 C C . TRP A 1 94 ? 18.391 2.927 -19.065 1.00 94.56 94 TRP A C 1
ATOM 768 O O . TRP A 1 94 ? 18.268 1.714 -19.243 1.00 94.56 94 TRP A O 1
ATOM 778 N N . VAL A 1 95 ? 18.901 3.726 -20.004 1.00 93.38 95 VAL A N 1
ATOM 779 C CA . VAL A 1 95 ? 19.304 3.234 -21.330 1.00 93.38 95 VAL A CA 1
ATOM 780 C C . VAL A 1 95 ? 20.482 2.261 -21.213 1.00 93.38 95 VAL A C 1
ATOM 782 O O . VAL A 1 95 ? 20.471 1.196 -21.834 1.00 93.38 95 VAL A O 1
ATOM 785 N N . GLY A 1 96 ? 21.481 2.594 -20.392 1.00 89.62 96 GLY A N 1
ATOM 786 C CA . GLY A 1 96 ? 22.644 1.749 -20.133 1.00 89.62 96 GLY A CA 1
ATOM 787 C C . GLY A 1 96 ? 22.279 0.452 -19.414 1.00 89.62 96 GLY A C 1
ATOM 788 O O . GLY A 1 96 ? 22.755 -0.613 -19.807 1.00 89.62 96 GLY A O 1
ATOM 789 N N . GLY A 1 97 ? 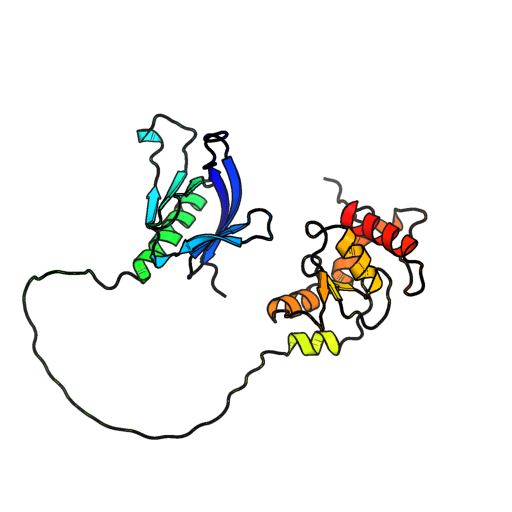21.387 0.517 -18.422 1.00 89.25 97 GLY A N 1
ATOM 790 C CA . GLY A 1 97 ? 20.890 -0.642 -17.684 1.00 89.25 97 GLY A CA 1
ATOM 791 C C . GLY A 1 97 ? 20.180 -1.638 -18.596 1.00 89.25 97 GLY A C 1
ATOM 792 O O . GLY A 1 97 ? 20.539 -2.816 -18.615 1.00 89.25 97 GLY A O 1
ATOM 793 N N . ILE A 1 98 ? 19.245 -1.163 -19.427 1.00 91.00 98 ILE A N 1
ATOM 794 C CA . ILE A 1 98 ? 18.517 -2.015 -20.380 1.00 91.00 98 ILE A CA 1
ATOM 795 C C . ILE A 1 98 ? 19.489 -2.658 -21.384 1.00 91.00 98 ILE A C 1
ATOM 797 O O . ILE A 1 98 ? 19.474 -3.876 -21.562 1.00 91.00 98 ILE A O 1
ATOM 801 N N . ARG A 1 99 ? 20.397 -1.876 -21.990 1.00 89.81 99 ARG A N 1
ATOM 802 C CA . ARG A 1 99 ? 21.400 -2.401 -22.941 1.00 89.81 99 ARG A CA 1
ATOM 803 C C . ARG A 1 99 ? 22.343 -3.419 -22.313 1.00 89.81 99 ARG A C 1
ATOM 805 O O . ARG A 1 99 ? 22.663 -4.417 -22.951 1.00 89.81 99 ARG A O 1
ATOM 812 N N . SER A 1 100 ? 22.769 -3.187 -21.076 1.00 84.38 100 SER A N 1
ATOM 813 C CA . SER A 1 100 ? 23.675 -4.093 -20.363 1.00 84.38 100 SER A CA 1
ATOM 814 C C . SER A 1 100 ? 23.018 -5.438 -20.064 1.00 84.38 100 SER A C 1
ATOM 816 O O . SER A 1 100 ? 23.693 -6.463 -20.079 1.00 84.38 100 SER A O 1
ATOM 818 N N . CYS A 1 101 ? 21.704 -5.461 -19.829 1.00 79.88 101 CYS A N 1
ATOM 819 C CA . CYS A 1 101 ? 20.964 -6.708 -19.647 1.00 79.88 101 CYS A CA 1
ATOM 820 C C . CYS A 1 101 ? 20.820 -7.485 -20.960 1.00 79.88 101 CYS A C 1
ATOM 822 O O . CYS A 1 101 ? 20.997 -8.700 -20.966 1.00 79.88 101 CYS A O 1
ATOM 824 N N . ILE A 1 102 ? 20.579 -6.783 -22.073 1.00 73.25 102 ILE A N 1
ATOM 825 C CA . ILE A 1 102 ? 20.521 -7.383 -23.415 1.00 73.25 102 ILE A CA 1
ATOM 826 C C . ILE A 1 102 ? 21.899 -7.949 -23.811 1.00 73.25 102 ILE A C 1
ATOM 828 O O . ILE A 1 102 ? 22.001 -9.087 -24.263 1.00 73.25 102 ILE A O 1
ATOM 832 N N . GLY A 1 103 ? 22.979 -7.192 -23.588 1.00 60.72 103 GLY A N 1
ATOM 833 C CA . GLY A 1 103 ? 24.343 -7.579 -23.973 1.00 60.72 103 GLY A CA 1
ATOM 834 C C . GLY A 1 103 ? 24.932 -8.752 -23.182 1.00 60.72 103 GLY A C 1
ATOM 835 O O . GLY A 1 103 ? 25.810 -9.443 -23.688 1.00 60.72 103 GLY A O 1
ATOM 836 N N . LYS A 1 104 ? 24.432 -9.027 -21.969 1.00 58.62 104 LYS A N 1
ATOM 837 C CA . LYS A 1 104 ? 24.836 -10.200 -21.170 1.00 58.62 104 LYS A CA 1
ATOM 838 C C . LYS A 1 104 ? 24.240 -11.518 -21.684 1.00 58.62 104 LYS A C 1
ATOM 840 O O . LYS A 1 104 ? 24.682 -12.574 -21.246 1.00 58.62 104 LYS A O 1
ATOM 845 N N . ILE A 1 105 ? 23.240 -11.461 -22.571 1.00 46.97 105 ILE A N 1
ATOM 846 C CA . ILE A 1 105 ? 22.446 -12.627 -23.003 1.00 46.97 105 ILE A CA 1
ATOM 847 C C . ILE A 1 105 ? 22.395 -12.754 -24.534 1.00 46.97 105 ILE A C 1
ATOM 849 O O . ILE A 1 105 ? 21.793 -13.679 -25.070 1.00 46.97 105 ILE A O 1
ATOM 853 N N . THR A 1 106 ? 23.116 -11.913 -25.278 1.00 38.31 106 THR A N 1
ATOM 854 C CA . THR A 1 106 ? 23.501 -12.316 -26.631 1.00 38.31 106 THR A CA 1
ATOM 855 C C . THR A 1 106 ? 24.524 -13.444 -26.498 1.00 38.31 106 THR A C 1
ATOM 857 O O . THR A 1 106 ? 25.629 -13.174 -26.009 1.00 38.31 106 THR A O 1
ATOM 860 N N . PRO A 1 107 ? 24.242 -14.685 -26.948 1.00 39.19 107 PRO A N 1
ATOM 861 C CA . PRO A 1 107 ? 25.342 -15.564 -27.286 1.00 39.19 107 PRO A CA 1
ATOM 862 C C . PRO A 1 107 ? 26.221 -14.785 -28.258 1.00 39.19 107 PRO A C 1
ATOM 864 O O . PRO A 1 107 ? 25.718 -14.010 -29.084 1.00 39.19 107 PRO A O 1
ATOM 867 N N . ARG A 1 108 ? 27.540 -14.947 -28.109 1.00 33.44 108 ARG A N 1
ATOM 868 C CA . ARG A 1 108 ? 28.518 -14.551 -29.122 1.00 33.44 108 ARG A CA 1
ATOM 869 C C . ARG A 1 108 ? 27.865 -14.733 -30.483 1.00 33.44 108 ARG A C 1
ATOM 871 O O . ARG A 1 108 ? 27.438 -15.841 -30.779 1.00 33.44 108 ARG A O 1
ATOM 878 N N . LYS A 1 109 ? 27.709 -13.614 -31.196 1.00 32.69 109 LYS A N 1
ATOM 879 C CA . LYS A 1 109 ? 27.380 -13.483 -32.616 1.00 32.69 109 LYS A CA 1
ATOM 880 C C . LYS A 1 109 ? 26.940 -14.806 -33.254 1.00 32.69 109 LYS A C 1
ATOM 882 O O . LYS A 1 109 ? 27.766 -15.701 -33.414 1.00 32.69 109 LYS A O 1
ATOM 887 N N . PHE A 1 110 ? 25.707 -14.861 -33.758 1.00 30.75 110 PHE A N 1
ATOM 888 C CA . PHE A 1 110 ? 25.416 -15.665 -34.946 1.00 30.75 110 PHE A CA 1
ATOM 889 C C . PHE A 1 110 ? 26.378 -15.221 -36.062 1.00 30.75 110 PHE A C 1
ATOM 891 O O . PHE A 1 110 ? 26.094 -14.325 -36.853 1.00 30.75 110 PHE A O 1
ATOM 898 N N . GLY A 1 111 ? 27.577 -15.792 -36.049 1.00 29.75 111 GLY A N 1
ATOM 899 C CA . GLY A 1 111 ? 28.584 -15.680 -37.075 1.00 29.75 111 GLY A CA 1
ATOM 900 C C . GLY A 1 111 ? 28.319 -16.801 -38.054 1.00 29.75 111 GLY A C 1
ATOM 901 O O . GLY A 1 111 ? 28.729 -17.936 -37.829 1.00 29.75 111 GLY A O 1
ATOM 902 N N . ARG A 1 112 ? 27.639 -16.474 -39.153 1.00 29.59 112 ARG A N 1
ATOM 903 C CA . ARG A 1 112 ? 27.854 -17.212 -40.394 1.00 29.59 112 ARG A CA 1
ATOM 904 C C . ARG A 1 112 ? 29.317 -17.006 -40.783 1.00 29.59 112 ARG A C 1
ATOM 906 O O . ARG A 1 112 ? 29.736 -15.875 -40.993 1.00 29.59 112 ARG A O 1
ATOM 913 N N . ASN A 1 113 ? 30.025 -18.129 -40.837 1.00 28.44 113 ASN A N 1
ATOM 914 C CA . ASN A 1 113 ? 31.161 -18.485 -41.685 1.00 28.44 113 ASN A CA 1
ATOM 915 C C . ASN A 1 113 ? 32.288 -17.462 -41.879 1.00 28.44 113 ASN A C 1
ATOM 917 O O . ASN A 1 113 ? 32.132 -16.456 -42.563 1.00 28.44 113 ASN A O 1
ATOM 921 N N . GLY A 1 114 ? 33.484 -17.843 -41.422 1.00 26.72 114 GLY A N 1
ATOM 922 C CA . GLY A 1 114 ? 34.722 -17.179 -41.818 1.00 26.72 114 GLY A CA 1
ATOM 923 C C . GLY A 1 114 ? 35.980 -17.700 -41.126 1.00 26.72 114 GLY A C 1
ATOM 924 O O . GLY A 1 114 ? 36.572 -16.969 -40.353 1.00 26.72 114 GLY A O 1
ATOM 925 N N . ALA A 1 115 ? 36.372 -18.934 -41.458 1.00 28.16 115 ALA A N 1
ATOM 926 C CA . ALA A 1 115 ? 37.754 -19.424 -41.550 1.00 28.16 115 ALA A CA 1
ATOM 927 C C . ALA A 1 115 ? 38.703 -19.458 -40.319 1.00 28.16 115 ALA A C 1
ATOM 929 O O . ALA A 1 115 ? 39.059 -18.448 -39.727 1.00 28.16 115 ALA A O 1
ATOM 930 N N . ARG A 1 116 ? 39.291 -20.661 -40.177 1.00 27.11 116 ARG A N 1
ATOM 931 C CA . ARG A 1 116 ? 40.673 -20.998 -39.768 1.00 27.11 116 ARG A CA 1
ATOM 932 C C . ARG A 1 116 ? 41.045 -21.037 -38.278 1.00 27.11 116 ARG A C 1
ATOM 934 O O . ARG A 1 116 ? 41.367 -20.026 -37.674 1.00 27.11 116 ARG A O 1
ATOM 941 N N . GLY A 1 117 ? 41.273 -22.277 -37.830 1.00 26.78 117 GLY A N 1
ATOM 942 C CA . GLY A 1 117 ? 42.598 -22.698 -37.358 1.00 26.78 117 GLY A CA 1
ATOM 943 C C . GLY A 1 117 ? 42.691 -23.049 -35.875 1.00 26.78 117 GLY A C 1
ATOM 944 O O . GLY A 1 117 ? 42.462 -22.192 -35.033 1.00 26.78 117 GLY A O 1
ATOM 945 N N . GLY A 1 118 ? 43.115 -24.282 -35.576 1.00 27.08 118 GLY A N 1
ATOM 946 C CA . GLY A 1 118 ? 43.697 -24.620 -34.272 1.00 27.08 118 GLY A CA 1
ATOM 947 C C . GLY A 1 118 ? 43.176 -25.904 -33.641 1.00 27.08 118 GLY A C 1
ATOM 948 O O . GLY A 1 118 ? 42.343 -25.868 -32.747 1.00 27.08 118 GLY A O 1
ATOM 949 N N . THR A 1 119 ? 43.697 -27.031 -34.112 1.00 25.31 119 THR A N 1
ATOM 950 C CA . THR A 1 119 ? 43.674 -28.353 -33.478 1.00 25.31 119 THR A CA 1
ATOM 951 C C . THR A 1 119 ? 44.287 -28.293 -32.073 1.00 25.31 119 THR A C 1
ATOM 953 O O . THR A 1 119 ? 45.374 -27.737 -31.939 1.00 25.31 119 THR A O 1
ATOM 956 N N . GLN A 1 120 ? 43.665 -28.919 -31.068 1.00 28.22 120 GLN A N 1
ATOM 957 C CA . GLN A 1 120 ? 44.272 -30.026 -30.309 1.00 28.22 120 GLN A CA 1
ATOM 958 C C . GLN A 1 120 ? 43.324 -30.579 -29.234 1.00 28.22 120 GLN A C 1
ATOM 960 O O . GLN A 1 120 ? 42.757 -29.869 -28.411 1.00 28.22 120 GLN A O 1
ATOM 965 N N . THR A 1 121 ? 43.151 -31.886 -29.352 1.00 25.67 121 THR A N 1
ATOM 966 C CA . THR A 1 121 ? 42.572 -32.880 -28.454 1.00 25.67 121 THR A CA 1
ATOM 967 C C . THR A 1 121 ? 43.403 -33.055 -27.191 1.00 25.67 121 THR A C 1
ATOM 969 O O . THR A 1 121 ? 44.594 -33.301 -27.332 1.00 25.67 121 THR A O 1
ATOM 972 N N . GLU A 1 122 ? 42.769 -33.108 -26.018 1.00 27.16 122 GLU A N 1
ATOM 973 C CA . GLU A 1 122 ? 43.204 -33.978 -24.917 1.00 27.16 122 GLU A CA 1
ATOM 974 C C . GLU A 1 122 ? 41.977 -34.526 -24.175 1.00 27.16 122 GLU A C 1
ATOM 976 O O . GLU A 1 122 ? 41.023 -33.816 -23.861 1.00 27.16 122 GLU A O 1
ATOM 981 N N . SER A 1 123 ? 42.004 -35.836 -23.976 1.00 28.62 123 SER A N 1
ATOM 982 C CA . SER A 1 123 ? 41.025 -36.693 -23.316 1.00 28.62 123 SER A CA 1
ATOM 983 C C . SER A 1 123 ? 41.544 -37.098 -21.940 1.00 28.62 123 SER A C 1
ATOM 985 O O . SER A 1 123 ? 42.695 -37.510 -21.890 1.00 28.62 123 SER A O 1
ATOM 987 N N . ILE A 1 124 ? 40.705 -37.112 -20.899 1.00 28.98 124 ILE A N 1
ATOM 988 C CA . ILE A 1 124 ? 40.720 -38.086 -19.784 1.00 28.98 124 ILE A CA 1
ATOM 989 C C . ILE A 1 124 ? 39.296 -38.144 -19.194 1.00 28.98 124 ILE A C 1
ATOM 991 O O . ILE A 1 124 ? 38.572 -37.151 -19.166 1.00 28.98 124 ILE A O 1
ATOM 995 N N . SER A 1 125 ? 38.904 -39.343 -18.780 1.00 25.84 125 SER A N 1
ATOM 996 C CA . SER A 1 125 ? 37.579 -39.799 -18.353 1.00 25.84 125 SER A CA 1
ATOM 997 C C . SER A 1 125 ? 37.534 -40.210 -16.866 1.00 25.84 125 SER A C 1
ATOM 999 O O . SER A 1 125 ? 38.585 -40.510 -16.307 1.00 25.84 125 SER A O 1
ATOM 1001 N N . PHE A 1 126 ? 36.304 -40.340 -16.332 1.00 24.17 126 PHE A N 1
ATOM 1002 C CA . PHE A 1 126 ? 35.857 -40.921 -15.037 1.00 24.17 126 PHE A CA 1
ATOM 1003 C C . PHE A 1 126 ? 36.146 -40.073 -13.776 1.00 24.17 126 PHE A C 1
ATOM 1005 O O . PHE A 1 126 ? 37.245 -39.569 -13.600 1.00 24.17 126 PHE A O 1
ATOM 1012 N N . ASP A 1 127 ? 35.160 -39.775 -12.921 1.00 26.30 127 ASP A N 1
ATOM 1013 C CA . ASP A 1 127 ? 34.474 -40.757 -12.064 1.00 26.30 127 ASP A CA 1
ATOM 1014 C C . ASP A 1 127 ? 32.995 -40.426 -11.747 1.00 26.30 127 ASP A C 1
ATOM 1016 O O . ASP A 1 127 ? 32.563 -39.271 -11.787 1.00 26.30 127 ASP A O 1
ATOM 1020 N N . GLU A 1 128 ? 32.243 -41.480 -11.438 1.00 29.31 128 GLU A N 1
ATOM 1021 C CA . GLU A 1 128 ? 30.805 -41.562 -11.182 1.00 29.31 128 GLU A CA 1
ATOM 1022 C C . GLU A 1 128 ? 30.578 -42.116 -9.760 1.00 29.31 128 GLU A C 1
ATOM 1024 O O . GLU A 1 128 ? 31.185 -43.112 -9.379 1.00 29.31 128 GLU A O 1
ATOM 1029 N N . GLY A 1 129 ? 29.671 -41.500 -8.994 1.00 28.05 129 GLY A N 1
ATOM 1030 C CA . GLY A 1 129 ? 29.260 -41.918 -7.642 1.00 28.05 129 GLY A CA 1
ATOM 1031 C C . GLY A 1 129 ? 29.439 -40.778 -6.635 1.00 28.05 129 GLY A C 1
ATOM 1032 O O . GLY A 1 129 ? 30.444 -40.085 -6.649 1.00 28.05 129 GLY A O 1
ATOM 1033 N N . GLY A 1 130 ? 28.517 -40.444 -5.744 1.00 30.08 130 GLY A N 1
ATOM 1034 C CA . GLY A 1 130 ? 27.289 -41.063 -5.280 1.00 30.08 130 GLY A CA 1
ATOM 1035 C C . GLY A 1 130 ? 26.937 -40.368 -3.957 1.00 30.08 130 GLY A C 1
ATOM 1036 O O . GLY A 1 130 ? 27.819 -39.879 -3.257 1.00 30.08 130 GLY A O 1
ATOM 1037 N N . ASP A 1 131 ? 25.646 -40.351 -3.656 1.00 28.64 131 ASP A N 1
ATOM 1038 C CA . ASP A 1 131 ? 25.039 -40.159 -2.338 1.00 28.64 131 ASP A CA 1
ATOM 1039 C C . ASP A 1 131 ? 24.712 -38.757 -1.796 1.00 28.64 131 ASP A C 1
ATOM 1041 O O . ASP A 1 131 ? 25.407 -37.751 -1.927 1.00 28.64 131 ASP A O 1
ATOM 1045 N N . ALA A 1 132 ? 23.509 -38.761 -1.227 1.00 43.16 132 ALA A N 1
ATOM 1046 C CA . ALA A 1 132 ? 22.721 -37.686 -0.670 1.00 43.16 132 ALA A CA 1
ATOM 1047 C C . ALA A 1 132 ? 23.330 -37.100 0.609 1.00 43.16 132 ALA A C 1
ATOM 1049 O O . ALA A 1 132 ? 23.982 -37.817 1.352 1.00 43.16 132 ALA A O 1
ATOM 1050 N N . GLU A 1 133 ? 22.995 -35.843 0.920 1.00 28.05 133 GLU A N 1
ATOM 1051 C CA . GLU A 1 133 ? 22.344 -35.478 2.190 1.00 28.05 133 GLU A CA 1
ATOM 1052 C C . GLU A 1 133 ? 22.084 -33.963 2.311 1.00 28.05 133 GLU A C 1
ATOM 1054 O O . GLU A 1 133 ? 22.903 -33.119 1.963 1.00 28.05 133 GLU A O 1
ATOM 1059 N N . GLY A 1 134 ? 20.875 -33.662 2.797 1.00 38.12 134 GLY A N 1
ATOM 1060 C CA . GLY A 1 134 ? 20.443 -32.491 3.565 1.00 38.12 134 GLY A CA 1
ATOM 1061 C C . GLY A 1 134 ? 21.109 -31.124 3.381 1.00 38.12 134 GLY A C 1
ATOM 1062 O O . GLY A 1 134 ? 22.184 -30.871 3.909 1.00 38.12 134 GLY A O 1
ATOM 1063 N N . ASN A 1 135 ? 20.325 -30.147 2.901 1.00 34.12 135 ASN A N 1
ATOM 1064 C CA . ASN A 1 135 ? 20.243 -28.876 3.631 1.00 34.12 135 ASN A CA 1
ATOM 1065 C C . ASN A 1 135 ? 18.908 -28.141 3.401 1.00 34.12 135 ASN A C 1
ATOM 1067 O O . ASN A 1 135 ? 18.779 -27.271 2.539 1.00 34.12 135 ASN A O 1
ATOM 1071 N N . ALA A 1 136 ? 17.901 -28.488 4.205 1.00 39.69 136 ALA A N 1
ATOM 1072 C CA . ALA A 1 136 ? 16.700 -27.680 4.387 1.00 39.69 136 ALA A CA 1
ATOM 1073 C C . ALA A 1 136 ? 17.039 -26.472 5.277 1.00 39.69 136 ALA A C 1
ATOM 1075 O O . ALA A 1 136 ? 16.909 -26.520 6.496 1.00 39.69 136 ALA A O 1
ATOM 1076 N N . SER A 1 137 ? 17.485 -25.372 4.674 1.00 40.06 137 SER A N 1
ATOM 1077 C CA . SER A 1 137 ? 17.773 -24.128 5.394 1.00 40.06 137 SER A CA 1
ATOM 1078 C C . SER A 1 137 ? 16.607 -23.131 5.275 1.00 40.06 137 SER A C 1
ATOM 1080 O O . SER A 1 137 ? 16.438 -22.426 4.284 1.00 40.06 137 SER A O 1
ATOM 1082 N N . GLY A 1 138 ? 15.775 -23.086 6.323 1.00 44.31 138 GLY A N 1
ATOM 1083 C CA . GLY A 1 138 ? 15.318 -21.832 6.944 1.00 44.31 138 GLY A CA 1
ATOM 1084 C C . GLY A 1 138 ? 14.339 -20.911 6.201 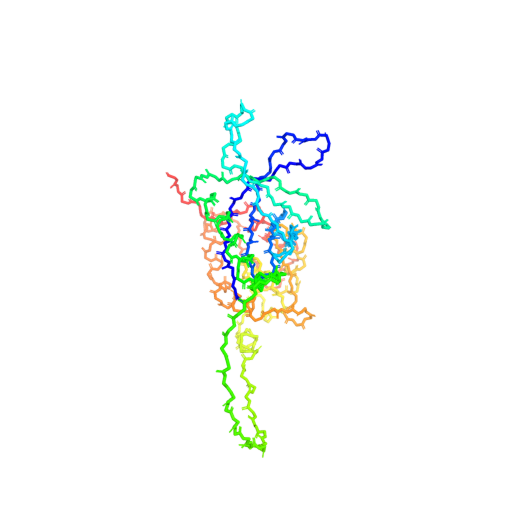1.00 44.31 138 GLY A C 1
ATOM 1085 O O . GLY A 1 138 ? 14.506 -19.698 6.268 1.00 44.31 138 GLY A O 1
ATOM 1086 N N . HIS A 1 139 ? 13.303 -21.432 5.541 1.00 48.19 139 HIS A N 1
ATOM 1087 C CA . HIS A 1 139 ? 12.314 -20.607 4.817 1.00 48.19 139 HIS A CA 1
ATOM 1088 C C . HIS A 1 139 ? 11.044 -20.226 5.618 1.00 48.19 139 HIS A C 1
ATOM 1090 O O . HIS A 1 139 ? 10.068 -19.808 5.007 1.00 48.19 139 HIS A O 1
ATOM 1096 N N . GLY A 1 140 ? 11.026 -20.368 6.954 1.00 53.22 140 GLY A N 1
ATOM 1097 C CA . GLY A 1 140 ? 9.830 -20.083 7.779 1.00 53.22 140 GLY A CA 1
ATOM 1098 C C . GLY A 1 140 ? 10.073 -19.352 9.104 1.00 53.22 140 GLY A C 1
ATOM 1099 O O . GLY A 1 140 ? 9.162 -19.258 9.925 1.00 53.22 140 GLY A O 1
ATOM 1100 N N . GLY A 1 141 ? 11.289 -18.851 9.345 1.00 70.75 141 GLY A N 1
ATOM 1101 C CA . GLY A 1 141 ? 11.655 -18.252 10.634 1.00 70.75 141 GLY A CA 1
ATOM 1102 C C . GLY A 1 141 ? 10.912 -16.950 10.942 1.00 70.75 141 GLY A C 1
ATOM 1103 O O . GLY A 1 141 ? 10.546 -16.715 12.088 1.00 70.75 141 GLY A O 1
ATOM 1104 N N . ALA A 1 142 ? 10.634 -16.122 9.928 1.00 72.50 142 ALA A N 1
ATOM 1105 C CA . ALA A 1 142 ? 9.922 -14.859 10.137 1.00 72.50 142 ALA A CA 1
ATOM 1106 C C . ALA A 1 142 ? 8.431 -15.084 10.412 1.00 72.50 142 ALA A C 1
ATOM 1108 O O . ALA A 1 142 ? 7.840 -14.395 11.239 1.00 72.50 142 ALA A O 1
ATOM 1109 N N . ARG A 1 143 ? 7.829 -16.081 9.756 1.00 74.62 143 ARG A N 1
ATOM 1110 C CA . ARG A 1 143 ? 6.465 -16.506 10.063 1.00 74.62 143 ARG A CA 1
ATOM 1111 C C . ARG A 1 143 ? 6.355 -16.987 11.509 1.00 74.62 143 ARG A C 1
ATOM 1113 O O . ARG A 1 143 ? 5.464 -16.526 12.209 1.00 74.62 143 ARG A O 1
ATOM 1120 N N . LEU A 1 144 ? 7.252 -17.872 11.948 1.00 68.88 144 LEU A N 1
ATOM 1121 C CA . LEU A 1 144 ? 7.236 -18.406 13.314 1.00 68.88 144 LEU A CA 1
ATOM 1122 C C . LEU A 1 144 ? 7.411 -17.285 14.349 1.00 68.88 144 LEU A C 1
ATOM 1124 O O . LEU A 1 144 ? 6.580 -17.138 15.234 1.00 68.88 144 LEU A O 1
ATOM 1128 N N . ALA A 1 145 ? 8.386 -16.396 14.133 1.00 71.62 145 ALA A N 1
ATOM 1129 C CA . ALA A 1 145 ? 8.607 -15.237 14.992 1.00 71.62 145 ALA A CA 1
ATOM 1130 C C . ALA A 1 145 ? 7.398 -14.288 15.073 1.00 71.62 145 ALA A C 1
ATOM 1132 O O . ALA A 1 145 ? 7.215 -13.633 16.093 1.00 71.62 145 ALA A O 1
ATOM 1133 N N . LEU A 1 146 ? 6.564 -14.182 14.031 1.00 73.62 146 LEU A N 1
ATOM 1134 C CA . LEU A 1 146 ? 5.353 -13.362 14.107 1.00 73.62 146 LEU A CA 1
ATOM 1135 C C . LEU A 1 146 ? 4.275 -14.007 14.998 1.00 73.62 146 LEU A C 1
ATOM 1137 O O . LEU A 1 146 ? 3.563 -13.287 15.685 1.00 73.62 146 LEU A O 1
ATOM 1141 N N . PHE A 1 147 ? 4.158 -15.338 14.986 1.00 74.00 147 PHE A N 1
ATOM 1142 C CA . PHE A 1 147 ? 3.169 -16.078 15.782 1.00 74.00 147 PHE A CA 1
ATOM 1143 C C . PHE A 1 147 ? 3.625 -16.380 17.218 1.00 74.00 147 PHE A C 1
ATOM 1145 O O . PHE A 1 147 ? 2.773 -16.585 18.073 1.00 74.00 147 PHE A O 1
ATOM 1152 N N . ASP A 1 148 ? 4.933 -16.373 17.485 1.00 70.62 148 ASP A N 1
ATOM 1153 C CA . ASP A 1 148 ? 5.507 -16.565 18.827 1.00 70.62 148 ASP A CA 1
ATOM 1154 C C . ASP A 1 148 ? 5.571 -15.263 19.650 1.00 70.62 148 ASP A C 1
ATOM 1156 O O . ASP A 1 148 ? 5.970 -15.274 20.812 1.00 70.62 148 ASP A O 1
ATOM 1160 N N . ASN A 1 149 ? 5.217 -14.126 19.048 1.00 67.19 149 ASN A N 1
ATOM 1161 C CA . ASN A 1 149 ? 5.144 -12.836 19.727 1.00 67.19 149 ASN A CA 1
ATOM 1162 C C . ASN A 1 149 ? 3.714 -12.561 20.205 1.00 67.19 149 ASN A C 1
ATOM 1164 O O . ASN A 1 149 ? 2.763 -12.720 19.439 1.00 67.19 149 ASN A O 1
ATOM 1168 N N . ASP A 1 150 ? 3.582 -12.028 21.423 1.00 76.94 150 ASP A N 1
ATOM 1169 C CA . ASP A 1 150 ? 2.313 -11.597 22.030 1.00 76.94 150 ASP A CA 1
ATOM 1170 C C . ASP A 1 150 ? 1.797 -10.283 21.406 1.00 76.94 150 ASP A C 1
ATOM 1172 O O . ASP A 1 150 ? 1.615 -9.257 22.071 1.00 76.94 150 ASP A O 1
ATOM 1176 N N . PHE A 1 151 ? 1.606 -10.266 20.085 1.00 83.25 151 PHE A N 1
ATOM 1177 C CA . PHE A 1 151 ? 1.130 -9.078 19.393 1.00 83.25 151 PHE A CA 1
ATOM 1178 C C . PHE A 1 151 ? -0.312 -8.746 19.780 1.00 83.25 151 PHE A C 1
ATOM 1180 O O . PHE A 1 151 ? -1.180 -9.602 19.932 1.00 83.25 151 PHE A O 1
ATOM 1187 N N . VAL A 1 152 ? -0.593 -7.447 19.832 1.00 92.06 152 VAL A N 1
ATOM 1188 C CA . VAL A 1 152 ? -1.945 -6.909 19.986 1.00 92.06 152 VAL A CA 1
ATOM 1189 C C . VAL A 1 152 ? -2.335 -6.121 18.747 1.00 92.06 152 VAL A C 1
ATOM 1191 O O . VAL A 1 152 ? -1.494 -5.516 18.088 1.00 92.06 152 VAL A O 1
ATOM 1194 N N . CYS A 1 153 ? -3.624 -6.097 18.425 1.00 96.62 153 CYS A N 1
ATOM 1195 C CA . CYS A 1 153 ? -4.175 -5.344 17.306 1.00 96.62 153 CYS A CA 1
ATOM 1196 C C . CYS A 1 153 ? -3.752 -3.871 17.365 1.00 96.62 153 CYS A C 1
ATOM 1198 O O . CYS A 1 153 ? -3.983 -3.193 18.370 1.00 96.62 153 CYS A O 1
ATOM 1200 N N . ALA A 1 154 ? -3.218 -3.359 16.255 1.00 97.56 154 ALA A N 1
ATOM 1201 C CA . ALA A 1 154 ? -2.673 -2.008 16.173 1.00 97.56 154 ALA A CA 1
ATOM 1202 C C . ALA A 1 154 ? -3.678 -0.904 16.512 1.00 97.56 154 ALA A C 1
ATOM 1204 O O . ALA A 1 154 ? -3.262 0.164 16.956 1.00 97.56 154 ALA A O 1
ATOM 1205 N N . ASP A 1 155 ? -4.977 -1.150 16.323 1.00 98.25 155 ASP A N 1
ATOM 1206 C CA . ASP A 1 155 ? -6.009 -0.119 16.460 1.00 98.25 155 ASP A CA 1
ATOM 1207 C C . ASP A 1 155 ? -6.844 -0.233 17.722 1.00 98.25 155 ASP A C 1
ATOM 1209 O O . ASP A 1 155 ? -7.292 0.790 18.224 1.00 98.25 155 ASP A O 1
ATOM 1213 N N . CYS A 1 156 ? -7.061 -1.446 18.237 1.00 96.94 156 CYS A N 1
ATOM 1214 C CA . CYS A 1 156 ? -7.937 -1.658 19.392 1.00 96.94 156 CYS A CA 1
ATOM 1215 C C . CYS A 1 156 ? -7.302 -2.442 20.548 1.00 96.94 156 CYS A C 1
ATOM 1217 O O . CYS A 1 156 ? -7.957 -2.678 21.563 1.00 96.94 156 CYS A O 1
ATOM 1219 N N . GLY A 1 157 ? -6.055 -2.896 20.391 1.00 95.50 157 GLY A N 1
ATOM 1220 C CA . GLY A 1 157 ? -5.336 -3.647 21.420 1.00 95.50 157 GLY A CA 1
ATOM 1221 C C . GLY A 1 157 ? -5.884 -5.050 21.699 1.00 95.50 157 GLY A C 1
ATOM 1222 O O . GLY A 1 157 ? -5.514 -5.647 22.701 1.00 95.50 157 GLY A O 1
ATOM 1223 N N . ASN A 1 158 ? -6.779 -5.584 20.860 1.00 95.00 158 ASN A N 1
ATOM 1224 C CA . ASN A 1 158 ? -7.237 -6.966 21.003 1.00 95.00 158 ASN A CA 1
ATOM 1225 C C . ASN A 1 158 ? -6.077 -7.947 20.783 1.00 95.00 158 ASN A C 1
ATOM 1227 O O . ASN A 1 158 ? -5.322 -7.767 19.829 1.00 95.00 158 ASN A O 1
ATOM 1231 N N . VAL A 1 159 ? -5.974 -8.972 21.623 1.00 91.88 159 VAL A N 1
ATOM 1232 C CA . VAL A 1 159 ? -4.930 -10.006 21.534 1.00 91.88 159 VAL A CA 1
ATOM 1233 C C . VAL A 1 159 ? -5.075 -10.873 20.278 1.00 91.88 159 VAL A C 1
ATOM 1235 O O . VAL A 1 159 ? -6.126 -10.848 19.622 1.00 91.88 159 VAL A O 1
ATOM 1238 N N . ASP A 1 160 ? -4.005 -11.599 19.956 1.00 85.50 160 ASP A N 1
ATOM 1239 C CA . ASP A 1 160 ? -3.899 -12.599 18.885 1.00 85.50 160 ASP A CA 1
ATOM 1240 C C . ASP A 1 160 ? -4.421 -12.127 17.511 1.00 85.50 160 ASP A C 1
ATOM 1242 O O . ASP A 1 160 ? -5.345 -12.709 16.929 1.00 85.50 160 ASP A O 1
ATOM 1246 N N . PRO A 1 161 ? -3.885 -11.021 16.960 1.00 93.00 161 PRO A N 1
ATOM 1247 C CA . PRO A 1 161 ? -4.292 -10.520 15.658 1.00 93.00 161 PRO A CA 1
ATOM 1248 C C . PRO A 1 161 ? -3.810 -11.431 14.516 1.00 93.00 161 PRO A C 1
ATOM 1250 O O . PRO A 1 161 ? -2.636 -11.453 14.169 1.00 93.00 161 PRO A O 1
ATOM 1253 N N . ASP A 1 162 ? -4.745 -12.106 13.846 1.00 92.62 162 ASP A N 1
ATOM 1254 C CA . ASP A 1 162 ? -4.456 -13.001 12.709 1.00 92.62 162 ASP A CA 1
ATOM 1255 C C . ASP A 1 162 ? -4.539 -12.332 11.321 1.00 92.62 162 ASP A C 1
ATOM 1257 O O . ASP A 1 162 ? -4.554 -13.000 10.278 1.00 92.62 162 ASP A O 1
ATOM 1261 N N . TRP A 1 163 ? -4.628 -11.005 11.278 1.00 96.00 163 TRP A N 1
ATOM 1262 C CA . TRP A 1 163 ? -4.683 -10.225 10.044 1.00 96.00 163 TRP A CA 1
ATOM 1263 C C . TRP A 1 163 ? -3.582 -9.178 10.028 1.00 96.00 163 TRP A C 1
ATOM 1265 O O . TRP A 1 163 ? -3.075 -8.776 11.067 1.00 96.00 163 TRP A O 1
ATOM 1275 N N . ALA A 1 164 ? -3.231 -8.691 8.845 1.00 96.62 164 ALA A N 1
ATOM 1276 C CA . ALA A 1 164 ? -2.260 -7.621 8.698 1.00 96.62 164 ALA A CA 1
ATOM 1277 C C . ALA A 1 164 ? -2.633 -6.662 7.573 1.00 96.62 164 ALA A C 1
ATOM 1279 O O . ALA A 1 164 ? -3.246 -7.052 6.579 1.00 96.62 164 ALA A O 1
ATOM 1280 N N . SER A 1 165 ? -2.216 -5.406 7.711 1.00 96.44 165 SER A N 1
ATOM 1281 C CA . SER A 1 165 ? -2.161 -4.447 6.612 1.00 96.44 165 SER A CA 1
ATOM 1282 C C . SER A 1 165 ? -0.718 -4.310 6.143 1.00 96.44 165 SER A C 1
ATOM 1284 O O . SER A 1 165 ? 0.065 -3.570 6.735 1.00 96.44 165 SER A O 1
ATOM 1286 N N . LEU A 1 166 ? -0.368 -4.985 5.047 1.00 89.12 166 LEU A N 1
ATOM 1287 C CA . LEU A 1 166 ? 1.029 -5.129 4.618 1.00 89.12 166 LEU A CA 1
ATOM 1288 C C . LEU A 1 166 ? 1.697 -3.806 4.227 1.00 89.12 166 LEU A C 1
ATOM 1290 O O . LEU A 1 166 ? 2.875 -3.608 4.486 1.00 89.12 166 LEU A O 1
ATOM 1294 N N . ASN A 1 167 ? 0.950 -2.878 3.622 1.00 89.25 167 ASN A N 1
ATOM 1295 C CA . ASN A 1 167 ? 1.485 -1.562 3.254 1.00 89.25 167 ASN A CA 1
ATOM 1296 C C . ASN A 1 167 ? 1.646 -0.611 4.446 1.00 89.25 167 ASN A C 1
ATOM 1298 O O . ASN A 1 167 ? 2.366 0.372 4.324 1.00 89.25 167 ASN A O 1
ATOM 1302 N N . LEU A 1 168 ? 0.935 -0.866 5.547 1.00 92.94 168 LEU A N 1
ATOM 1303 C CA . LEU A 1 168 ? 1.017 -0.058 6.765 1.00 92.94 168 LEU A CA 1
ATOM 1304 C C . LEU A 1 168 ? 1.970 -0.679 7.791 1.00 92.94 168 LEU A C 1
ATOM 1306 O O . LEU A 1 168 ? 2.376 0.013 8.713 1.00 92.94 168 LEU A O 1
ATOM 1310 N N . GLY A 1 169 ? 2.323 -1.959 7.634 1.00 93.50 169 GLY A N 1
ATOM 1311 C CA . GLY A 1 169 ? 3.218 -2.655 8.553 1.00 93.50 169 GLY A CA 1
ATOM 1312 C C . GLY A 1 169 ? 2.575 -3.028 9.884 1.00 93.50 169 GLY A C 1
ATOM 1313 O O . GLY A 1 169 ? 3.282 -3.086 10.880 1.00 93.50 169 GLY A O 1
ATOM 1314 N N . VAL A 1 170 ? 1.253 -3.236 9.918 1.00 95.81 170 VAL A N 1
ATOM 1315 C CA . VAL A 1 170 ? 0.520 -3.499 11.169 1.00 95.81 170 VAL A CA 1
ATOM 1316 C C . VAL A 1 170 ? -0.214 -4.825 11.165 1.00 95.81 170 VAL A C 1
ATOM 1318 O O . VAL A 1 170 ? -0.737 -5.238 10.127 1.00 95.81 170 VAL A O 1
ATOM 1321 N N . VAL A 1 171 ? -0.325 -5.437 12.343 1.00 96.00 171 VAL A N 1
ATOM 1322 C CA . VAL A 1 171 ? -1.198 -6.587 12.606 1.00 96.00 171 VAL A CA 1
ATOM 1323 C C . VAL A 1 171 ? -2.505 -6.149 13.272 1.00 96.00 171 VAL A C 1
ATOM 1325 O O . VAL A 1 171 ? -2.540 -5.236 14.100 1.00 96.00 171 VAL A O 1
ATOM 1328 N N . LEU A 1 172 ? -3.604 -6.780 12.870 1.00 97.56 172 LEU A N 1
ATOM 1329 C CA . LEU A 1 172 ? -4.981 -6.375 13.122 1.00 97.56 172 LEU A CA 1
ATOM 1330 C C . LEU A 1 172 ? -5.818 -7.577 13.574 1.00 97.56 172 LEU A C 1
ATOM 1332 O O . LEU A 1 172 ? -5.663 -8.688 13.071 1.00 97.56 172 LEU A O 1
ATOM 1336 N N . CYS A 1 173 ? -6.768 -7.348 14.478 1.00 96.75 173 CYS A N 1
ATOM 1337 C CA . CYS A 1 173 ? -7.809 -8.336 14.748 1.00 96.75 173 CYS A CA 1
ATOM 1338 C C . CYS A 1 173 ? -8.802 -8.413 13.576 1.00 96.75 173 CYS A C 1
ATOM 1340 O O . CYS A 1 173 ? -8.851 -7.530 12.712 1.00 96.75 173 CYS A O 1
ATOM 1342 N N . ILE A 1 174 ? -9.642 -9.450 13.572 1.00 94.44 174 ILE A N 1
ATOM 1343 C CA . ILE A 1 174 ? -10.623 -9.682 12.504 1.00 94.44 174 ILE A CA 1
ATOM 1344 C C . ILE A 1 174 ? -11.553 -8.480 12.274 1.00 94.44 174 ILE A C 1
ATOM 1346 O O . ILE A 1 174 ? -11.756 -8.077 11.129 1.00 94.44 174 ILE A O 1
ATOM 1350 N N . GLU A 1 175 ? -12.051 -7.845 13.336 1.00 97.00 175 GLU A N 1
ATOM 1351 C CA . GLU A 1 175 ? -12.971 -6.710 13.220 1.00 97.00 175 GLU A CA 1
ATOM 1352 C C . GLU A 1 175 ? -12.301 -5.467 12.624 1.00 97.00 175 GLU A C 1
ATOM 1354 O O . GLU A 1 175 ? -12.829 -4.881 11.676 1.00 97.00 175 GLU A O 1
ATOM 1359 N N . CYS A 1 176 ? -11.121 -5.083 13.128 1.00 98.25 176 CYS A N 1
ATOM 1360 C CA . CYS A 1 176 ? -10.376 -3.940 12.593 1.00 98.25 176 CYS A CA 1
ATOM 1361 C C . CYS A 1 176 ? -9.935 -4.201 11.149 1.00 98.25 176 CYS A C 1
ATOM 1363 O O . CYS A 1 176 ? -10.049 -3.312 10.309 1.00 98.25 176 CYS A O 1
ATOM 1365 N N . SER A 1 177 ? -9.547 -5.436 10.811 1.00 98.06 177 SER A N 1
ATOM 1366 C CA . SER A 1 177 ? -9.256 -5.816 9.424 1.00 98.06 177 SER A CA 1
ATOM 1367 C C . SER A 1 177 ? -10.467 -5.603 8.499 1.00 98.06 177 SER A C 1
ATOM 1369 O O . SER A 1 177 ? -10.314 -5.140 7.367 1.00 98.06 177 SER A O 1
ATOM 1371 N N . GLY A 1 178 ? -11.685 -5.866 8.987 1.00 95.19 178 GLY A N 1
ATOM 1372 C CA . GLY A 1 178 ? -12.929 -5.618 8.259 1.00 95.19 178 GLY A CA 1
ATOM 1373 C C . GLY A 1 178 ? -13.173 -4.130 8.004 1.00 95.19 178 GLY A C 1
ATOM 1374 O O . GLY A 1 178 ? -13.565 -3.750 6.900 1.00 95.19 178 GLY A O 1
ATOM 1375 N N . VAL A 1 179 ? -12.871 -3.273 8.982 1.00 97.56 179 VAL A N 1
ATOM 1376 C CA . VAL A 1 179 ? -12.899 -1.815 8.791 1.00 97.56 179 VAL A CA 1
ATOM 1377 C C . VAL A 1 179 ? -11.839 -1.382 7.775 1.00 97.56 179 VAL A C 1
ATOM 1379 O O . VAL A 1 179 ? -12.165 -0.665 6.831 1.00 97.56 179 VAL A O 1
ATOM 1382 N N . HIS A 1 180 ? -10.599 -1.855 7.899 1.00 97.81 180 HIS A N 1
ATOM 1383 C CA . HIS A 1 180 ? -9.515 -1.544 6.962 1.00 97.81 180 HIS A CA 1
ATOM 1384 C C . HIS A 1 180 ? -9.862 -1.883 5.507 1.00 97.81 180 HIS A C 1
ATOM 1386 O O . HIS A 1 180 ? -9.562 -1.102 4.605 1.00 97.81 180 HIS A O 1
ATOM 1392 N N . ARG A 1 181 ? -10.563 -2.999 5.261 1.00 93.12 181 ARG A N 1
ATOM 1393 C CA . ARG A 1 181 ? -11.065 -3.344 3.918 1.00 93.12 181 ARG A CA 1
ATOM 1394 C C . ARG A 1 181 ? -12.001 -2.275 3.355 1.00 93.12 181 ARG A C 1
ATOM 1396 O O . ARG A 1 181 ? -11.927 -1.987 2.164 1.00 93.12 181 ARG A O 1
ATOM 1403 N N . SER A 1 182 ? -12.844 -1.673 4.197 1.00 92.44 182 SER A N 1
ATOM 1404 C CA . SER A 1 182 ? -13.782 -0.620 3.785 1.00 92.44 182 SER A CA 1
ATOM 1405 C C . SER A 1 182 ? -13.104 0.709 3.429 1.00 92.44 182 SER A C 1
ATOM 1407 O O . SER A 1 182 ? -13.676 1.485 2.670 1.00 92.44 182 SER A O 1
ATOM 1409 N N . LEU A 1 183 ? -11.872 0.953 3.900 1.00 87.19 183 LEU A N 1
ATOM 1410 C CA . LEU A 1 183 ? -11.078 2.124 3.496 1.00 87.19 183 LEU A CA 1
ATOM 1411 C C . LEU A 1 183 ? -10.614 2.039 2.033 1.00 87.19 183 LEU A C 1
ATOM 1413 O O . LEU A 1 183 ? -10.287 3.050 1.418 1.00 87.19 183 LEU A O 1
ATOM 1417 N N . GLY A 1 184 ? -10.581 0.829 1.471 1.00 80.62 184 GLY A N 1
ATOM 1418 C CA . GLY A 1 184 ? -10.081 0.557 0.133 1.00 80.62 184 GLY A CA 1
ATOM 1419 C C . GLY A 1 184 ? -8.569 0.326 0.090 1.00 80.62 184 GLY A C 1
ATOM 1420 O O . GLY A 1 184 ? -7.796 0.795 0.926 1.00 80.62 184 GLY A O 1
ATOM 1421 N N . VAL A 1 185 ? -8.134 -0.400 -0.945 1.00 77.19 185 VAL A N 1
ATOM 1422 C CA . VAL A 1 185 ? -6.747 -0.884 -1.062 1.00 77.19 185 VAL A CA 1
ATOM 1423 C C . VAL A 1 185 ? -5.713 0.241 -1.092 1.00 77.19 185 VAL A C 1
ATOM 1425 O O . VAL A 1 185 ? -4.608 0.051 -0.597 1.00 77.19 185 VAL A O 1
ATOM 1428 N N . HIS A 1 186 ? -6.076 1.414 -1.625 1.00 76.56 186 HIS A N 1
ATOM 1429 C CA . HIS A 1 186 ? -5.231 2.614 -1.677 1.00 76.56 186 HIS A CA 1
ATOM 1430 C C . HIS A 1 186 ? -4.825 3.142 -0.293 1.00 76.56 186 HIS A C 1
ATOM 1432 O O . HIS A 1 186 ? -3.803 3.815 -0.190 1.00 76.56 186 HIS A O 1
ATOM 1438 N N . VAL A 1 187 ? -5.581 2.798 0.756 1.00 83.06 187 VAL A N 1
ATOM 1439 C CA . VAL A 1 187 ? -5.256 3.113 2.152 1.00 83.06 187 VAL A CA 1
ATOM 1440 C C . VAL A 1 187 ? -4.668 1.894 2.858 1.00 83.06 187 VAL A C 1
ATOM 1442 O O . VAL A 1 187 ? -3.596 1.986 3.455 1.00 83.06 187 VAL A O 1
ATOM 1445 N N . SER A 1 188 ? -5.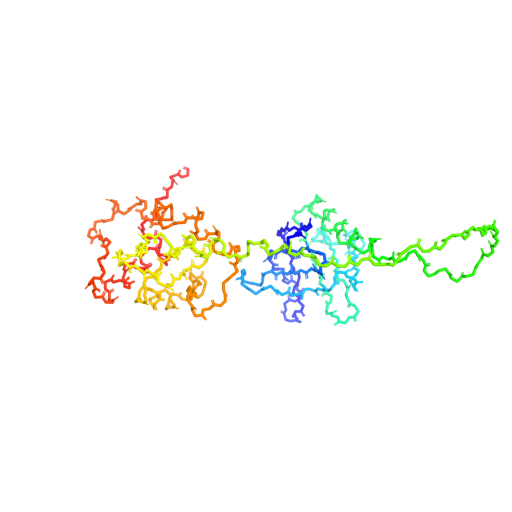328 0.733 2.774 1.00 91.38 188 SER A N 1
ATOM 1446 C CA . SER A 1 188 ? -4.911 -0.473 3.496 1.00 91.38 188 SER A CA 1
ATOM 1447 C C . SER A 1 188 ? -5.021 -1.747 2.658 1.00 91.38 188 SER A C 1
ATOM 1449 O O . SER A 1 188 ? -6.070 -2.083 2.107 1.00 91.38 188 SER A O 1
ATOM 1451 N N . LYS A 1 189 ? -3.919 -2.501 2.598 1.00 89.69 189 LYS A N 1
ATOM 1452 C CA . LYS A 1 189 ? -3.800 -3.796 1.921 1.00 89.69 189 LYS A CA 1
ATOM 1453 C C . LYS A 1 189 ? -3.901 -4.930 2.937 1.00 89.69 189 LYS A C 1
ATOM 1455 O O . LYS A 1 189 ? -2.888 -5.418 3.433 1.00 89.69 189 LYS A O 1
ATOM 1460 N N . VAL A 1 190 ? -5.131 -5.349 3.219 1.00 93.56 190 VAL A N 1
ATOM 1461 C CA . VAL A 1 190 ? -5.415 -6.392 4.213 1.00 93.56 190 VAL A CA 1
ATOM 1462 C C . VAL A 1 190 ? -5.080 -7.797 3.682 1.00 93.56 190 VAL A C 1
ATOM 1464 O O . VAL A 1 190 ? -5.473 -8.152 2.563 1.00 93.56 190 VAL A O 1
ATOM 1467 N N . ARG A 1 191 ? -4.383 -8.601 4.492 1.00 92.31 191 ARG A N 1
ATOM 1468 C CA . ARG A 1 191 ? -4.097 -10.035 4.295 1.00 92.31 191 ARG A CA 1
ATOM 1469 C C . ARG A 1 191 ? -4.328 -10.820 5.582 1.00 92.31 191 ARG A C 1
ATOM 1471 O O . ARG A 1 191 ? -4.100 -10.294 6.669 1.00 92.31 191 ARG A O 1
ATOM 1478 N N . SER A 1 192 ? -4.797 -12.055 5.459 1.00 92.25 192 SER A N 1
ATOM 1479 C CA . SER A 1 192 ? -4.848 -13.015 6.560 1.00 92.25 192 SER A CA 1
ATOM 1480 C C . SER A 1 192 ? -3.471 -13.626 6.761 1.00 92.25 192 SER A C 1
ATOM 1482 O O . SER A 1 192 ? -2.912 -14.189 5.826 1.00 92.25 192 SER A O 1
ATOM 1484 N N . LEU A 1 193 ? -2.955 -13.589 7.986 1.00 87.00 193 LEU A N 1
ATOM 1485 C CA . LEU A 1 193 ? -1.682 -14.224 8.328 1.00 87.00 193 LEU A CA 1
ATOM 1486 C C . LEU A 1 193 ? -1.766 -15.758 8.315 1.00 87.00 193 LEU A C 1
ATOM 1488 O O . LEU A 1 193 ? -0.734 -16.423 8.218 1.00 87.00 193 LEU A O 1
ATOM 1492 N N . ARG A 1 194 ? -2.985 -16.310 8.418 1.00 82.44 194 ARG A N 1
ATOM 1493 C CA . ARG A 1 194 ? -3.252 -17.756 8.433 1.00 82.44 194 ARG A CA 1
ATOM 1494 C C . ARG A 1 194 ? -3.784 -18.292 7.109 1.00 82.44 194 ARG A C 1
ATOM 1496 O O . ARG A 1 194 ? -3.437 -19.408 6.735 1.00 82.44 194 ARG A O 1
ATOM 1503 N N . LEU A 1 195 ? -4.655 -17.533 6.443 1.00 80.00 195 LEU A N 1
ATOM 1504 C CA . LEU A 1 195 ? -5.405 -18.009 5.276 1.00 80.00 195 LEU A CA 1
ATOM 1505 C C . LEU A 1 195 ? -4.764 -17.613 3.942 1.00 80.00 195 LEU A C 1
ATOM 1507 O O . LEU A 1 195 ? -4.967 -18.312 2.954 1.00 80.00 195 LEU A O 1
ATOM 1511 N N . ASP A 1 196 ? -4.003 -16.516 3.897 1.00 82.81 196 ASP A N 1
ATOM 1512 C CA . ASP A 1 196 ? -3.364 -16.056 2.664 1.00 82.81 196 ASP A CA 1
ATOM 1513 C C . ASP A 1 196 ? -1.911 -16.539 2.582 1.00 82.81 196 ASP A C 1
ATOM 1515 O O . ASP A 1 196 ? -1.215 -16.703 3.585 1.00 82.81 196 ASP A O 1
ATOM 1519 N N . THR A 1 197 ? -1.413 -16.717 1.357 1.00 82.75 197 THR A N 1
ATOM 1520 C CA . THR A 1 197 ? 0.025 -16.885 1.130 1.00 82.75 197 THR A CA 1
ATOM 1521 C C . THR A 1 197 ? 0.727 -15.544 1.322 1.00 82.75 197 THR A C 1
ATOM 1523 O O . THR A 1 197 ? 0.516 -14.613 0.543 1.00 82.75 197 THR A O 1
ATOM 1526 N N . ILE A 1 198 ? 1.574 -15.465 2.345 1.00 81.94 198 ILE A N 1
ATOM 1527 C CA . ILE A 1 198 ? 2.415 -14.306 2.648 1.00 81.94 198 ILE A CA 1
ATOM 1528 C C . ILE A 1 198 ? 3.873 -14.704 2.446 1.00 81.94 198 ILE A C 1
ATOM 1530 O O . ILE A 1 198 ? 4.302 -15.787 2.844 1.00 81.94 198 ILE A O 1
ATOM 1534 N N . SER A 1 199 ? 4.633 -13.845 1.778 1.00 84.25 199 SER A N 1
ATOM 1535 C CA . SER A 1 199 ? 6.052 -14.076 1.532 1.00 84.25 199 SER A CA 1
ATOM 1536 C C . SER A 1 199 ? 6.894 -13.827 2.786 1.00 84.25 199 SER A C 1
ATOM 1538 O O . SER A 1 199 ? 6.575 -12.975 3.612 1.00 84.25 199 SER A O 1
ATOM 1540 N N . GLU A 1 200 ? 8.046 -14.494 2.889 1.00 80.44 200 GLU A N 1
ATOM 1541 C CA . GLU A 1 200 ? 9.008 -14.257 3.980 1.00 80.44 200 GLU A CA 1
ATOM 1542 C C . GLU A 1 200 ? 9.446 -12.789 4.084 1.00 80.44 200 GLU A C 1
ATOM 1544 O O . GLU A 1 200 ? 9.722 -12.289 5.171 1.00 80.44 200 GLU A O 1
ATOM 1549 N N . PHE A 1 201 ? 9.496 -12.071 2.959 1.00 84.00 201 PHE A N 1
ATOM 1550 C CA . PHE A 1 201 ? 9.792 -10.640 2.961 1.00 84.00 201 PHE A CA 1
ATOM 1551 C C . PHE A 1 201 ? 8.688 -9.826 3.646 1.00 84.00 201 PHE A C 1
ATOM 1553 O O . PHE A 1 201 ? 8.991 -8.928 4.425 1.00 84.00 201 PHE A O 1
ATOM 1560 N N . GLU A 1 202 ? 7.420 -10.143 3.387 1.00 83.81 202 GLU A N 1
ATOM 1561 C CA . GLU A 1 202 ? 6.286 -9.467 4.022 1.00 83.81 202 GLU A CA 1
ATOM 1562 C C . GLU A 1 202 ? 6.224 -9.773 5.524 1.00 83.81 202 GLU A C 1
ATOM 1564 O O . GLU A 1 202 ? 5.990 -8.856 6.307 1.00 83.81 202 GLU A O 1
ATOM 1569 N N . TYR A 1 203 ? 6.524 -11.008 5.946 1.00 84.19 203 TYR A N 1
ATOM 1570 C CA . TYR A 1 203 ? 6.669 -11.334 7.371 1.00 84.19 203 TYR A CA 1
ATOM 1571 C C . TYR A 1 203 ? 7.794 -10.529 8.032 1.00 84.19 203 TYR A C 1
ATOM 1573 O O . TYR A 1 203 ? 7.587 -9.927 9.084 1.00 84.19 203 TYR A O 1
ATOM 1581 N N . LYS A 1 204 ? 8.969 -10.445 7.394 1.00 84.88 204 LYS A N 1
ATOM 1582 C CA . LYS A 1 204 ? 10.083 -9.622 7.892 1.00 84.88 204 LYS A CA 1
ATOM 1583 C C . LYS A 1 204 ? 9.728 -8.141 7.957 1.00 84.88 204 LYS A C 1
ATOM 1585 O O . LYS A 1 204 ? 10.107 -7.479 8.912 1.00 84.88 204 LYS A O 1
ATOM 1590 N N . LEU A 1 205 ? 8.986 -7.626 6.976 1.00 83.31 205 LEU A N 1
ATOM 1591 C CA . LEU A 1 205 ? 8.522 -6.240 6.978 1.00 83.31 205 LEU A CA 1
ATOM 1592 C C . LEU A 1 205 ? 7.596 -5.961 8.169 1.00 83.31 205 LEU A C 1
ATOM 1594 O O . LEU A 1 205 ? 7.737 -4.924 8.810 1.00 83.31 205 LEU A O 1
ATOM 1598 N N . LEU A 1 206 ? 6.671 -6.877 8.471 1.00 87.00 206 LEU A N 1
ATOM 1599 C CA . LEU A 1 206 ? 5.777 -6.751 9.625 1.00 87.00 206 LEU A CA 1
ATOM 1600 C C . LEU A 1 206 ? 6.546 -6.757 10.950 1.00 87.00 206 LEU A C 1
ATOM 1602 O O . LEU A 1 206 ? 6.235 -5.947 11.817 1.00 87.00 206 LEU A O 1
ATOM 1606 N N . LEU A 1 207 ? 7.561 -7.616 11.086 1.00 85.12 207 LEU A N 1
ATOM 1607 C CA . LEU A 1 207 ? 8.420 -7.666 12.275 1.00 85.12 207 LEU A CA 1
ATOM 1608 C C . L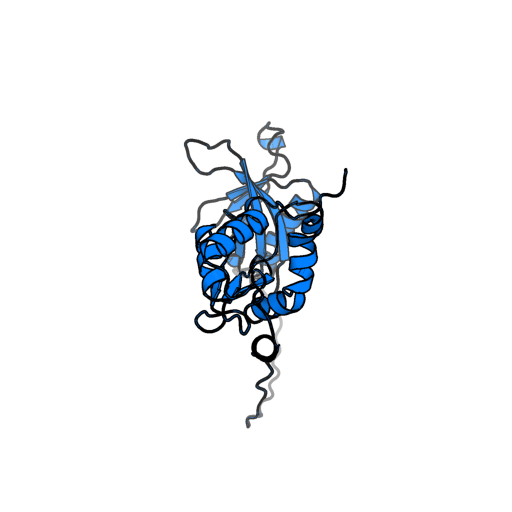EU A 1 207 ? 9.294 -6.415 12.422 1.00 85.12 207 LEU A C 1
ATOM 1610 O O . LEU A 1 207 ? 9.449 -5.898 13.524 1.00 85.12 207 LEU A O 1
ATOM 1614 N N . GLU A 1 208 ? 9.857 -5.917 11.320 1.00 86.44 208 GLU A N 1
ATOM 1615 C CA . GLU A 1 208 ? 10.754 -4.760 11.349 1.00 86.44 208 GLU A CA 1
ATOM 1616 C C . GLU A 1 208 ? 10.001 -3.448 11.590 1.00 86.44 208 GLU A C 1
ATOM 1618 O O . GLU A 1 208 ? 10.491 -2.582 12.313 1.00 86.44 208 GLU A O 1
ATOM 1623 N N . LEU A 1 209 ? 8.811 -3.282 11.004 1.00 85.19 209 LEU A N 1
ATOM 1624 C CA . LEU A 1 209 ? 7.967 -2.119 11.272 1.00 85.19 209 LEU A CA 1
ATOM 1625 C C . LEU A 1 209 ? 7.331 -2.240 12.657 1.00 85.19 209 LEU A C 1
ATOM 1627 O O . LEU A 1 209 ? 7.603 -1.412 13.519 1.00 85.19 209 LEU A O 1
ATOM 1631 N N . GLY A 1 210 ? 6.535 -3.282 12.890 1.00 84.25 210 GLY A N 1
ATOM 1632 C CA . GLY A 1 210 ? 5.849 -3.506 14.157 1.00 84.25 210 GLY A CA 1
ATOM 1633 C C . GLY A 1 210 ? 4.797 -2.441 14.496 1.00 84.25 210 GLY A C 1
ATOM 1634 O O . GLY A 1 210 ? 4.882 -1.268 14.126 1.00 84.25 210 GLY A O 1
ATOM 1635 N N . ASN A 1 211 ? 3.783 -2.842 15.262 1.00 93.00 211 ASN A N 1
ATOM 1636 C CA . ASN A 1 211 ? 2.691 -1.939 15.633 1.00 93.00 211 ASN A CA 1
ATOM 1637 C C . ASN A 1 211 ? 3.174 -0.721 16.429 1.00 93.00 211 ASN A C 1
ATOM 1639 O O . ASN A 1 211 ? 2.623 0.364 16.253 1.00 93.00 211 ASN A O 1
ATOM 1643 N N . ASP A 1 212 ? 4.208 -0.874 17.256 1.00 90.19 212 ASP A N 1
ATOM 1644 C CA . ASP A 1 212 ? 4.719 0.204 18.103 1.00 90.19 212 ASP A CA 1
ATOM 1645 C C . ASP A 1 212 ? 5.344 1.332 17.282 1.00 90.19 212 ASP A C 1
ATOM 1647 O O . ASP A 1 212 ? 4.925 2.482 17.418 1.00 90.19 212 ASP A O 1
ATOM 1651 N N . LYS A 1 213 ? 6.282 1.020 16.370 1.00 91.94 213 LYS A N 1
ATOM 1652 C CA . LYS A 1 213 ? 6.913 2.052 15.525 1.00 91.94 213 LYS A CA 1
ATOM 1653 C C . LYS A 1 213 ? 5.880 2.705 14.606 1.00 91.94 213 LYS A C 1
ATOM 1655 O O . LYS A 1 213 ? 5.924 3.910 14.380 1.00 91.94 213 LYS A O 1
ATOM 1660 N N . VAL A 1 214 ? 4.916 1.933 14.097 1.00 93.88 214 VAL A N 1
ATOM 1661 C CA . VAL A 1 214 ? 3.850 2.481 13.250 1.00 93.88 214 VAL A CA 1
ATOM 1662 C C . VAL A 1 214 ? 2.926 3.401 14.057 1.00 93.88 214 VAL A C 1
ATOM 1664 O O . VAL A 1 214 ? 2.607 4.498 13.598 1.00 93.88 214 VAL A O 1
ATOM 1667 N N . ASN A 1 215 ? 2.520 3.019 15.268 1.00 95.44 215 ASN A N 1
ATOM 1668 C CA . ASN A 1 215 ? 1.661 3.852 16.113 1.00 95.44 215 ASN A CA 1
ATOM 1669 C C . ASN A 1 215 ? 2.372 5.124 16.592 1.00 95.44 215 ASN A C 1
ATOM 1671 O O . ASN A 1 215 ? 1.725 6.163 16.665 1.00 95.44 215 ASN A O 1
ATOM 1675 N N . GLN A 1 216 ? 3.690 5.096 16.810 1.00 94.56 216 GLN A N 1
ATOM 1676 C CA . GLN A 1 216 ? 4.473 6.307 17.096 1.00 94.56 216 GLN A CA 1
ATOM 1677 C C . GLN A 1 216 ? 4.383 7.366 15.990 1.00 94.56 216 GLN A C 1
ATOM 1679 O O . GLN A 1 216 ? 4.599 8.536 16.269 1.00 94.56 216 GLN A O 1
ATOM 1684 N N . ILE A 1 217 ? 4.051 6.979 14.755 1.00 92.81 217 ILE A N 1
ATOM 1685 C CA . ILE A 1 217 ? 3.844 7.909 13.636 1.00 92.81 217 ILE A CA 1
ATOM 1686 C C . ILE A 1 217 ? 2.360 8.258 13.510 1.00 92.81 217 ILE A C 1
ATOM 1688 O O . ILE A 1 217 ? 1.977 9.426 13.461 1.00 92.81 217 ILE A O 1
ATOM 1692 N N . TRP A 1 218 ? 1.511 7.233 13.438 1.00 94.44 218 TRP A N 1
ATOM 1693 C CA . TRP A 1 218 ? 0.093 7.396 13.129 1.00 94.44 218 TRP A CA 1
ATOM 1694 C C . TRP A 1 218 ? -0.753 7.885 14.297 1.00 94.44 218 TRP A C 1
ATOM 1696 O O . TRP A 1 218 ? -1.897 8.249 14.061 1.00 94.44 218 TRP A O 1
ATOM 1706 N N . GLU A 1 219 ? -0.231 7.862 15.523 1.00 95.56 219 GLU A N 1
ATOM 1707 C CA . GLU A 1 219 ? -0.893 8.328 16.748 1.00 95.56 219 GLU A CA 1
ATOM 1708 C C . GLU A 1 219 ? -0.067 9.420 17.466 1.00 95.56 219 GLU A C 1
ATOM 1710 O O . GLU A 1 219 ? -0.417 9.813 18.576 1.00 95.56 219 GLU A O 1
ATOM 1715 N N . ALA A 1 220 ? 1.003 9.936 16.839 1.00 94.25 220 ALA A N 1
ATOM 1716 C CA . ALA A 1 220 ? 1.940 10.910 17.419 1.00 94.25 220 ALA A CA 1
ATOM 1717 C C . ALA A 1 220 ? 1.238 12.143 18.019 1.00 94.25 220 ALA A C 1
ATOM 1719 O O . ALA A 1 220 ? 1.413 12.496 19.185 1.00 94.25 220 ALA A O 1
ATOM 1720 N N . GLY A 1 221 ? 0.362 12.761 17.228 1.00 91.25 221 GLY A N 1
ATOM 1721 C CA . GLY A 1 221 ? -0.408 13.950 17.572 1.00 91.25 221 GLY A CA 1
ATOM 1722 C C . GLY A 1 221 ? -1.721 13.662 18.299 1.00 91.25 221 GLY A C 1
ATOM 1723 O O . GLY A 1 221 ? -2.530 14.576 18.447 1.00 91.25 221 GLY A O 1
ATOM 1724 N N . LEU A 1 222 ? -1.976 12.427 18.752 1.00 89.81 222 LEU A N 1
ATOM 1725 C CA . LEU A 1 222 ? -3.228 12.074 19.436 1.00 89.81 222 LEU A CA 1
ATOM 1726 C C . LEU A 1 222 ? -3.487 12.956 20.666 1.00 89.81 222 LEU A C 1
ATOM 1728 O O . LEU A 1 222 ? -4.622 13.351 20.914 1.00 89.81 222 LEU A O 1
ATOM 1732 N N . HIS A 1 223 ? -2.436 13.308 21.405 1.00 88.56 223 HIS A N 1
ATOM 1733 C CA . HIS A 1 223 ? -2.518 14.150 22.599 1.00 88.56 223 HIS A CA 1
ATOM 1734 C C . HIS A 1 223 ? -3.028 15.577 22.316 1.00 88.56 223 HIS A C 1
ATOM 1736 O O . HIS A 1 223 ? -3.568 16.227 23.211 1.00 88.56 223 HIS A O 1
ATOM 1742 N N . HIS A 1 224 ? -2.925 16.048 21.069 1.00 85.94 224 HIS A N 1
ATOM 1743 C CA . HIS A 1 224 ? -3.489 17.323 20.624 1.00 85.94 224 HIS A CA 1
ATOM 1744 C C . HIS A 1 224 ? -4.988 17.233 20.276 1.00 85.94 224 HIS A C 1
ATOM 1746 O O . HIS A 1 224 ? -5.665 18.259 20.185 1.00 85.94 224 HIS A O 1
ATOM 1752 N N . GLN A 1 225 ? -5.536 16.026 20.098 1.00 82.88 225 GLN A N 1
ATOM 1753 C CA . GLN A 1 225 ? -6.911 15.803 19.648 1.00 82.88 225 GLN A CA 1
ATOM 1754 C C . GLN A 1 225 ? -7.854 15.542 20.831 1.00 82.88 225 GLN A C 1
ATOM 1756 O O . GLN A 1 225 ? -7.965 14.432 21.352 1.00 82.88 225 GLN A O 1
ATOM 1761 N N . LYS A 1 226 ? -8.589 16.577 21.253 1.00 85.06 226 LYS A N 1
ATOM 1762 C CA . LYS A 1 226 ? -9.550 16.476 22.365 1.00 85.06 226 LYS A CA 1
ATOM 1763 C C . LYS A 1 226 ? -10.684 15.493 22.048 1.00 85.06 226 LYS A C 1
ATOM 1765 O O . LYS A 1 226 ? -11.282 15.553 20.979 1.00 85.06 226 LYS A O 1
ATOM 1770 N N . GLY A 1 227 ? -11.017 14.637 23.016 1.00 87.00 227 GLY A N 1
ATOM 1771 C CA . GLY A 1 227 ? -12.129 13.681 22.919 1.00 87.00 227 GLY A CA 1
ATOM 1772 C C . GLY A 1 227 ? -11.806 12.382 22.176 1.00 87.00 227 GLY A C 1
ATOM 1773 O O . GLY A 1 227 ? -12.662 11.503 22.106 1.00 87.00 227 GLY A O 1
ATOM 1774 N N . TRP A 1 228 ? -10.581 12.223 21.667 1.00 90.31 228 TRP A N 1
ATOM 1775 C CA . TRP A 1 228 ? -10.142 11.000 21.003 1.00 90.31 228 TRP A CA 1
ATOM 1776 C C . TRP A 1 228 ? -9.392 10.090 21.968 1.00 90.31 228 TRP A C 1
ATOM 1778 O O . TRP A 1 228 ? -8.462 10.506 22.652 1.00 90.31 228 TRP A O 1
ATOM 1788 N N . THR A 1 229 ? -9.791 8.821 22.010 1.00 91.44 229 THR A N 1
ATOM 1789 C CA . THR A 1 229 ? -9.085 7.774 22.754 1.00 91.44 229 THR A CA 1
ATOM 1790 C C . THR A 1 229 ? -9.055 6.500 21.931 1.00 91.44 229 THR A C 1
ATOM 1792 O O . THR A 1 229 ? -10.021 6.178 21.233 1.00 91.44 229 THR A O 1
ATOM 1795 N N . LYS A 1 230 ? -7.934 5.779 22.005 1.00 95.06 230 LYS A N 1
ATOM 1796 C CA . LYS A 1 230 ? -7.772 4.515 21.295 1.00 95.06 230 LYS A CA 1
ATOM 1797 C C . LYS A 1 230 ? -8.822 3.513 21.789 1.00 95.06 230 LYS A C 1
ATOM 1799 O O . LYS A 1 230 ? -8.938 3.319 23.004 1.00 95.06 230 LYS A O 1
ATOM 1804 N N . PRO A 1 231 ? -9.602 2.882 20.893 1.00 96.50 231 PRO A N 1
ATOM 1805 C CA . PRO A 1 231 ? -10.611 1.921 21.303 1.00 96.50 231 PRO A CA 1
ATOM 1806 C C . PRO A 1 231 ? -9.967 0.710 21.978 1.00 96.50 231 PRO A C 1
ATOM 1808 O O . PRO A 1 231 ? -8.828 0.352 21.701 1.00 96.50 231 PRO A O 1
ATOM 1811 N N . LYS A 1 232 ? -10.728 0.042 22.844 1.00 95.50 232 LYS A N 1
ATOM 1812 C CA . LYS A 1 232 ? -10.360 -1.270 23.395 1.00 95.50 232 LYS A CA 1
ATOM 1813 C C . LYS A 1 232 ? -10.934 -2.396 22.531 1.00 95.50 232 LYS A C 1
ATOM 1815 O O . LYS A 1 232 ? -11.851 -2.165 21.739 1.00 95.50 232 LYS A O 1
ATOM 1820 N N . GLY A 1 233 ? -10.466 -3.628 22.735 1.00 92.75 233 GLY A N 1
ATOM 1821 C CA . GLY A 1 233 ? -10.949 -4.814 22.014 1.00 92.75 233 GLY A CA 1
ATOM 1822 C C . GLY A 1 233 ? -12.474 -4.982 22.064 1.00 92.75 233 GLY A C 1
ATOM 1823 O O . GLY A 1 233 ? -13.090 -5.232 21.035 1.00 92.75 233 GLY A O 1
ATOM 1824 N N . GLY A 1 234 ? -13.105 -4.715 23.213 1.00 92.62 234 GLY A N 1
ATOM 1825 C CA . GLY A 1 234 ? -14.566 -4.778 23.379 1.00 92.62 234 GLY A CA 1
ATOM 1826 C C . GLY A 1 234 ? -15.360 -3.575 22.847 1.00 92.62 234 GLY A C 1
ATOM 1827 O O . GLY A 1 234 ? -16.577 -3.533 23.012 1.00 92.62 234 GLY A O 1
ATOM 1828 N N . ALA A 1 235 ? -14.714 -2.571 22.243 1.00 95.50 235 ALA A N 1
ATOM 1829 C CA . ALA A 1 235 ? -15.417 -1.414 21.692 1.00 95.50 235 ALA A CA 1
ATOM 1830 C C . ALA A 1 235 ? -16.293 -1.804 20.491 1.00 95.50 235 ALA A C 1
ATOM 1832 O O . ALA A 1 235 ? -15.966 -2.717 19.725 1.00 95.50 235 ALA A O 1
ATOM 1833 N N . THR A 1 236 ? -17.390 -1.069 20.294 1.00 96.62 236 THR A N 1
ATOM 1834 C CA . THR A 1 236 ? -18.300 -1.313 19.170 1.00 96.62 236 THR A CA 1
ATOM 1835 C C . THR A 1 236 ? -17.599 -1.088 17.832 1.00 96.62 236 THR A C 1
ATOM 1837 O O . THR A 1 236 ? -16.681 -0.270 17.707 1.00 96.62 236 THR A O 1
ATOM 1840 N N . ARG A 1 237 ? -18.077 -1.778 16.789 1.00 94.19 237 ARG A N 1
ATOM 1841 C CA . ARG A 1 237 ? -17.560 -1.618 15.424 1.00 94.19 237 ARG A CA 1
ATOM 1842 C C . ARG A 1 237 ? -17.553 -0.158 14.967 1.00 94.19 237 ARG A C 1
ATOM 1844 O O . ARG A 1 237 ? -16.593 0.257 14.332 1.00 94.19 237 ARG A O 1
ATOM 1851 N N . ARG A 1 238 ? -18.585 0.616 15.317 1.00 93.38 238 ARG A N 1
ATOM 1852 C CA . ARG A 1 238 ? -18.684 2.039 14.966 1.00 93.38 238 ARG A CA 1
ATOM 1853 C C . ARG A 1 238 ? -17.533 2.857 15.554 1.00 93.38 238 ARG A C 1
ATOM 1855 O O . ARG A 1 238 ? -16.911 3.618 14.827 1.00 93.38 238 ARG A O 1
ATOM 1862 N N . VAL A 1 239 ? -17.215 2.659 16.834 1.00 93.88 239 VAL A N 1
ATOM 1863 C CA . VAL A 1 239 ? -16.101 3.365 17.493 1.00 93.88 239 VAL A CA 1
ATOM 1864 C C . VAL A 1 239 ? -14.764 2.978 16.854 1.00 93.88 239 VAL A C 1
ATOM 1866 O O . VAL A 1 239 ? -13.936 3.843 16.577 1.00 93.88 239 VAL A O 1
ATOM 1869 N N . LYS A 1 240 ? -14.564 1.685 16.554 1.00 97.31 240 LYS A N 1
ATOM 1870 C CA . LYS A 1 240 ? -13.377 1.210 15.821 1.00 97.31 240 LYS A CA 1
ATOM 1871 C C . LYS A 1 240 ? -13.289 1.840 14.428 1.00 97.31 240 LYS A C 1
ATOM 1873 O O . LYS A 1 240 ? -12.210 2.234 14.006 1.00 97.31 240 LYS A O 1
ATOM 1878 N N . GLU A 1 241 ? -14.410 1.961 13.723 1.00 93.88 241 GLU A N 1
ATOM 1879 C CA . GLU A 1 241 ? -14.477 2.566 12.393 1.00 93.88 241 GLU A CA 1
ATOM 1880 C C . GLU A 1 241 ? -14.135 4.056 12.394 1.00 93.88 241 GLU A C 1
ATOM 1882 O O . GLU A 1 241 ? -13.326 4.490 11.573 1.00 93.88 241 GLU A O 1
ATOM 1887 N N . GLU A 1 242 ? -14.709 4.821 13.322 1.00 92.38 242 GLU A N 1
ATOM 1888 C CA . GLU A 1 242 ? -14.405 6.243 13.497 1.00 92.38 242 GLU A CA 1
ATOM 1889 C C . GLU A 1 242 ? -12.915 6.442 13.820 1.00 92.38 242 GLU A C 1
ATOM 1891 O O . GLU A 1 242 ? -12.252 7.252 13.173 1.00 92.38 242 GLU A O 1
ATOM 1896 N N . TRP A 1 243 ? -12.355 5.637 14.731 1.00 97.06 243 TRP A N 1
ATOM 1897 C CA . TRP A 1 243 ? -10.925 5.654 15.053 1.00 97.06 243 TRP A CA 1
ATOM 1898 C C . TRP A 1 243 ? -10.033 5.371 13.837 1.00 97.06 243 TRP A C 1
ATOM 1900 O O . TRP A 1 243 ? -9.134 6.148 13.522 1.00 97.06 243 TRP A O 1
ATOM 1910 N N . ILE A 1 244 ? -10.292 4.269 13.131 1.00 97.81 244 ILE A N 1
ATOM 1911 C CA . ILE A 1 244 ? -9.476 3.794 12.005 1.00 97.81 244 ILE A CA 1
ATOM 1912 C C . ILE A 1 244 ? -9.525 4.779 10.825 1.00 97.81 244 ILE A C 1
ATOM 1914 O O . ILE A 1 244 ? -8.497 5.039 10.194 1.00 97.81 244 ILE A O 1
ATOM 1918 N N . LYS A 1 245 ? -10.691 5.377 10.538 1.00 90.81 245 LYS A N 1
ATOM 1919 C CA . LYS A 1 245 ? -10.818 6.438 9.524 1.00 90.81 245 LYS A CA 1
ATOM 1920 C C . LYS A 1 245 ? -10.019 7.680 9.915 1.00 90.81 245 LYS A C 1
ATOM 1922 O O . LYS A 1 245 ? -9.235 8.165 9.100 1.00 90.81 245 LYS A O 1
ATOM 1927 N N . SER A 1 246 ? -10.146 8.148 11.155 1.00 92.50 246 SER A N 1
ATOM 1928 C CA . SER A 1 246 ? -9.369 9.292 11.643 1.00 92.50 246 SER A CA 1
ATOM 1929 C C . SER A 1 246 ? -7.873 9.050 11.568 1.00 92.50 246 SER A C 1
ATOM 1931 O O . SER A 1 246 ? -7.144 9.904 11.067 1.00 92.50 246 SER A O 1
ATOM 1933 N N . LYS A 1 247 ? -7.426 7.861 11.972 1.00 95.31 247 LYS A N 1
ATOM 1934 C CA . LYS A 1 247 ? -6.019 7.478 11.952 1.00 95.31 247 LYS A CA 1
ATOM 1935 C C . LYS A 1 247 ? -5.457 7.441 10.532 1.00 95.31 247 LYS A C 1
ATOM 1937 O O . LYS A 1 247 ? -4.521 8.172 10.237 1.00 95.31 247 LYS A O 1
ATOM 1942 N N . TYR A 1 248 ? -6.038 6.643 9.634 1.00 93.44 248 TYR A N 1
ATOM 1943 C CA . TYR A 1 248 ? -5.386 6.312 8.359 1.00 93.44 248 TYR A CA 1
ATOM 1944 C C . TYR A 1 248 ? -5.901 7.083 7.145 1.00 93.44 248 TYR A C 1
ATOM 1946 O O . TYR A 1 248 ? -5.129 7.360 6.226 1.00 93.44 248 TYR A O 1
ATOM 1954 N N . LEU A 1 249 ? -7.193 7.420 7.116 1.00 83.19 249 LEU A N 1
ATOM 1955 C CA . LEU A 1 249 ? -7.800 8.114 5.979 1.00 83.19 249 LEU A CA 1
ATOM 1956 C C . LEU A 1 249 ? -7.608 9.627 6.098 1.00 83.19 249 LEU A C 1
ATOM 1958 O O . LEU A 1 249 ? -7.165 10.269 5.148 1.00 83.19 249 LEU A O 1
ATOM 1962 N N . TRP A 1 250 ? -7.920 10.185 7.268 1.00 87.62 250 TRP A N 1
ATOM 1963 C CA . TRP A 1 250 ? -7.828 11.627 7.515 1.00 87.62 250 TRP A CA 1
ATOM 1964 C C . TRP A 1 250 ? -6.488 12.060 8.102 1.00 87.62 250 TRP A C 1
ATOM 1966 O O . TRP A 1 250 ? -6.211 13.254 8.128 1.00 87.62 250 TRP A O 1
ATOM 1976 N N . LYS A 1 251 ? -5.652 11.106 8.537 1.00 89.19 251 LYS A N 1
ATOM 1977 C CA . LYS A 1 251 ? -4.345 11.372 9.160 1.00 89.19 251 LYS A CA 1
ATOM 1978 C C . LYS A 1 251 ? -4.450 12.293 10.384 1.00 89.19 251 LYS A C 1
ATOM 1980 O O . LYS A 1 251 ? -3.528 13.039 10.688 1.00 89.19 251 LYS A O 1
ATOM 1985 N N . GLY A 1 252 ? -5.577 12.237 11.093 1.00 86.88 252 GLY A N 1
ATOM 1986 C CA . GLY A 1 252 ? -5.951 13.196 12.134 1.00 86.88 252 GLY A CA 1
ATOM 1987 C C . GLY A 1 252 ? -5.102 13.132 13.404 1.00 86.88 252 GLY A C 1
ATOM 1988 O O . GLY A 1 252 ? -5.143 14.063 14.202 1.00 86.88 252 GLY A O 1
ATOM 1989 N N . PHE A 1 253 ? -4.330 12.059 13.597 1.00 90.75 253 PHE A N 1
ATOM 1990 C CA . PHE A 1 253 ? -3.443 11.894 14.753 1.00 90.75 253 PHE A CA 1
ATOM 1991 C C . PHE A 1 253 ? -1.958 11.928 14.370 1.00 90.75 253 PHE A C 1
ATOM 1993 O O . PHE A 1 253 ? -1.113 11.628 15.206 1.00 90.75 253 PHE A O 1
ATOM 2000 N N . VAL A 1 254 ? -1.620 12.264 13.122 1.00 90.12 254 VAL A N 1
ATOM 2001 C CA . VAL A 1 254 ? -0.224 12.442 12.706 1.00 90.12 254 VAL A CA 1
ATOM 2002 C C . VAL A 1 254 ? 0.250 13.822 13.156 1.00 90.12 254 VAL A C 1
ATOM 2004 O O . VAL A 1 254 ? -0.474 14.808 13.023 1.00 90.12 254 VAL A O 1
ATOM 2007 N N . GLU A 1 255 ? 1.466 13.898 13.685 1.00 86.25 255 GLU A N 1
ATOM 2008 C CA . GLU A 1 255 ? 2.118 15.172 13.978 1.00 86.25 255 GLU A CA 1
ATOM 2009 C C . GLU A 1 255 ? 2.825 15.687 12.720 1.00 86.25 255 GLU A C 1
ATOM 2011 O O . GLU A 1 255 ? 3.611 14.974 12.092 1.00 86.25 255 GLU A O 1
ATOM 2016 N N . TYR A 1 256 ? 2.516 16.920 12.324 1.00 74.31 256 TYR A N 1
ATOM 2017 C CA . TYR A 1 256 ? 3.190 17.589 11.219 1.00 74.31 256 TYR A CA 1
ATOM 2018 C C . TYR A 1 256 ? 4.277 18.479 11.806 1.00 74.31 256 TYR A C 1
ATOM 2020 O O . TYR A 1 256 ? 3.974 19.383 12.585 1.00 74.31 256 TYR A O 1
ATOM 2028 N N . LEU A 1 257 ? 5.534 18.228 11.439 1.00 59.12 257 LEU A N 1
ATOM 2029 C CA . LEU A 1 257 ? 6.596 19.180 11.738 1.00 59.12 257 LEU A CA 1
ATOM 2030 C C . LEU A 1 257 ? 6.275 20.489 11.001 1.00 59.12 257 LEU A C 1
ATOM 2032 O O . LEU A 1 257 ? 5.953 20.426 9.809 1.00 59.12 257 LEU A O 1
ATOM 2036 N N . PRO A 1 258 ? 6.316 21.648 11.678 1.00 56.03 258 PRO A N 1
ATOM 2037 C CA . PRO A 1 258 ? 6.219 22.922 10.983 1.00 56.03 258 PRO A CA 1
ATOM 2038 C C . PRO A 1 258 ? 7.383 23.035 9.986 1.00 56.03 258 PRO A C 1
ATOM 2040 O O . PRO A 1 258 ? 8.517 22.691 10.329 1.00 56.03 258 PRO A O 1
ATOM 2043 N N . GLU A 1 259 ? 7.062 23.439 8.752 1.00 44.16 259 GLU A N 1
ATOM 2044 C CA . GLU A 1 259 ? 8.034 23.723 7.680 1.00 44.16 259 GLU A CA 1
ATOM 2045 C C . GLU A 1 259 ? 9.016 24.841 8.058 1.00 44.16 259 GLU A C 1
ATOM 2047 O O . GLU A 1 259 ? 8.595 25.801 8.749 1.00 44.16 259 GLU A O 1
#

Radius of gyration: 26.62 Å; chains: 1; bounding box: 63×66×65 Å

InterPro domains:
  IPR001164 Arf GTPase activating protein [PF01412] (150-254)
  IPR001164 Arf GTPase activating protein [PR00405] (150-169)
  IPR001164 Arf GTPase activating protein [PR00405] (169-186)
  IPR001164 Arf GTPase activating protein [PR00405] (190-211)
  IPR001164 Arf GTPase activating protein [PS50115] (148-259)
  IPR001164 Arf GTPase activating protein [SM00105] (140-259)
  IPR001849 Pleckstrin homology domain [PF00169] (3-102)
  IPR001849 Pleckstrin homology domain [PS50003] (2-103)
  IPR001849 Pleckstrin homology domain [SM00233] (3-105)
  IPR011993 PH-like domain superfamily [G3DSA:2.30.29.30] (1-110)
  IPR037278 ARFGAP/RecO-like zinc finger [SSF57863] (144-255)
  IPR038508 ArfGAP domain superfamily [G3DSA:1.10.220.150] (142-257)
  IPR045258 ArfGAP ACAP1/2/3-like [PTHR23180] (2-257)

Secondary structure (DSSP, 8-state):
--EEEEEEEEEE---GGGTT-EEEEEEEEESSEEEEESSSS-EEEEEETTT-EEEE--GGGGT-GGGTTEEEEEETTEEEEEEEESSHHHHHHHHHHHHHHHHTTS-S------------------------------SSHHHHHHHSS--B-TTT--BS--EEETTTTEEE-HHHHHHHHHH-TTT--EEETTTS---HHHHHHHHHHHHHHHHHHHTGGGGGSTT--PPPTTS-HHHHHHHHIIIIIS-TTPPPPP-

Foldseek 3Di:
DFWQDKDKKWWADPDPVRRRDTDIWIWTDGLQAIFTDPQVPDTHGQDGLQQKAKAQDDCVVVVHPVCPLWMWIDGPPHDIIIIHDPDDVRSCSVNVSSVVSNVVPPDPDPDDDDDDDDDDDDDDDDDDDDDDDDDPDDQCPLLVVVQPDQDAALQARHTDQQKDFLVLLTGHHPLLLVLQVVLPVSQTDMDGSPPDDDGSVSSVSSVVCDSVVSCCALQVQVVVDPPDDRHHPPDDSVNSNVRSCCRTVVSVRGDDDDD

pLDDT: mean 78.04, std 21.17, range [24.17, 98.25]

Organism: Thalassiosira pseudonana (NCBI:txid35128)